Protein AF-A0A250JEC9-F1 (afdb_monomer_lite)

Secondary structure (DSSP, 8-state):
---HHHHHHHHHHHHHHHHHHTTTT---S-PPSSPPSS----HHHHTTHHHHHHHHHHHHHHHTT--TTHHHHHHHHHHSPPPHHHHHHHHHTTGGGGS-HHHHHHTTTTS--HHHHHHHHHTT-S-HHHHHHHHHHHHHHPPP-HHHHHHHHHHHHHHTT-SSHHHHHHHHHHHHHHHTSTTGGGSPPHHHHHHHHHHTT---HHHHHHHHT-

pLDDT: mean 82.6, std 13.83, range [40.31, 95.94]

Radius of gyration: 19.37 Å; chains: 1; bounding box: 46×49×53 Å

Foldseek 3Di:
DDDQLVVLLVVVVVVLVVCVVVCVLPDDPDADPPHDPDRPSDPVVVVCVQQCVLVVVCVVCVVVVHPPSVVVNVVVSLPRAGHPVLVVCCLVVVVLVVDDLVCQCNVVPPSHHLQSLLVCVLVVNDDPVSNCSSCQVSLLPDDQDLSCCVRCLSVLLVQLPPPPPSSVVSSVVNNVVCCVDPSVVVDDDLVVSQVVCVVSVHHRPVSVVVVVVD

Organism: NCBI:txid43

Structure (mmCIF, N/CA/C/O backbone):
data_AF-A0A250JEC9-F1
#
_entry.id   AF-A0A250JEC9-F1
#
loop_
_atom_site.group_PDB
_atom_site.id
_atom_site.type_symbol
_atom_site.label_atom_id
_atom_site.label_alt_id
_atom_site.label_comp_id
_atom_site.label_asym_id
_atom_site.label_entity_id
_atom_site.label_seq_id
_atom_site.pdbx_PDB_ins_code
_atom_site.Cartn_x
_atom_site.Cartn_y
_atom_site.Cartn_z
_atom_site.occupancy
_atom_site.B_iso_or_equiv
_atom_site.auth_seq_id
_atom_site.auth_comp_id
_atom_site.auth_asym_id
_atom_site.auth_atom_id
_atom_site.pdbx_PDB_model_num
ATOM 1 N N . MET A 1 1 ? -22.036 10.473 15.918 1.00 41.16 1 MET A N 1
ATOM 2 C CA . MET A 1 1 ? -21.699 9.827 14.632 1.00 41.16 1 MET A CA 1
ATOM 3 C C . MET A 1 1 ? -20.445 8.991 14.841 1.00 41.16 1 MET A C 1
ATOM 5 O O . MET A 1 1 ? -19.465 9.537 15.336 1.00 41.16 1 MET A O 1
ATOM 9 N N . LEU A 1 2 ? -20.495 7.685 14.565 1.00 60.22 2 LEU A N 1
ATOM 10 C CA . LEU A 1 2 ? -19.308 6.822 14.595 1.00 60.22 2 LEU A CA 1
ATOM 11 C C . LEU A 1 2 ? -18.319 7.290 13.517 1.00 60.22 2 LEU A C 1
ATOM 13 O O . LEU A 1 2 ? -18.722 7.722 12.441 1.00 60.22 2 LEU A O 1
ATOM 17 N N . ASN A 1 3 ? -17.026 7.271 13.829 1.00 81.50 3 ASN A N 1
ATOM 18 C CA . ASN A 1 3 ? -15.980 7.628 12.875 1.00 81.50 3 ASN A CA 1
ATOM 19 C C . ASN A 1 3 ? -15.948 6.589 11.737 1.00 81.50 3 ASN A C 1
ATOM 21 O O . ASN A 1 3 ? -15.953 5.391 12.012 1.00 81.50 3 ASN A O 1
ATOM 25 N N . ILE A 1 4 ? -15.877 7.034 10.477 1.00 83.56 4 ILE A N 1
ATOM 26 C CA . ILE A 1 4 ? -15.948 6.157 9.293 1.00 83.56 4 ILE A CA 1
ATOM 27 C C . ILE A 1 4 ? -14.855 5.074 9.267 1.00 83.56 4 ILE A C 1
ATOM 29 O O . ILE A 1 4 ? -15.104 3.943 8.867 1.00 83.56 4 ILE A O 1
ATOM 33 N N . LYS A 1 5 ? -13.656 5.375 9.784 1.00 84.88 5 LYS A N 1
ATOM 34 C CA . LYS A 1 5 ? -12.569 4.392 9.914 1.00 84.88 5 LYS A CA 1
ATOM 35 C C . LYS A 1 5 ? -12.851 3.363 11.005 1.00 84.88 5 LYS A C 1
ATOM 37 O O . LYS A 1 5 ? -12.428 2.220 10.896 1.00 84.88 5 LYS A O 1
ATOM 42 N N . SER A 1 6 ? -13.557 3.759 12.065 1.00 84.19 6 SER A N 1
ATOM 43 C CA . SER A 1 6 ? -13.993 2.826 13.108 1.00 84.19 6 SER A CA 1
ATOM 44 C C . SER A 1 6 ? -15.053 1.866 12.582 1.00 84.19 6 SER A C 1
ATOM 46 O O . SER A 1 6 ? -15.021 0.696 12.939 1.00 84.19 6 SER A O 1
ATOM 48 N N . GLN A 1 7 ? -15.952 2.341 11.717 1.00 84.88 7 GLN A N 1
ATOM 49 C CA . GLN A 1 7 ? -16.910 1.476 11.036 1.00 84.88 7 GLN A CA 1
ATOM 50 C C . GLN A 1 7 ? -16.194 0.481 10.111 1.00 84.88 7 GLN A C 1
ATOM 52 O O . GLN A 1 7 ? -16.387 -0.719 10.275 1.00 84.88 7 GLN A O 1
ATOM 57 N N . GLY A 1 8 ? -15.290 0.957 9.246 1.00 84.00 8 GLY A N 1
ATOM 58 C CA . GLY A 1 8 ? -14.509 0.075 8.370 1.00 84.00 8 GLY A CA 1
ATOM 59 C C . GLY A 1 8 ? -13.648 -0.939 9.130 1.00 84.00 8 GLY A C 1
ATOM 60 O O . GLY A 1 8 ? -13.514 -2.079 8.702 1.00 84.00 8 GLY A O 1
ATOM 61 N N . LEU A 1 9 ? -13.112 -0.574 10.303 1.00 85.88 9 LEU A N 1
ATOM 62 C CA . LEU A 1 9 ? -12.436 -1.536 11.177 1.00 85.88 9 LEU A CA 1
ATOM 63 C C . LEU A 1 9 ? -13.383 -2.660 11.613 1.00 85.88 9 LEU A C 1
ATOM 65 O O . LEU A 1 9 ? -13.005 -3.822 11.546 1.00 85.88 9 LEU A O 1
ATOM 69 N N . VAL A 1 10 ? -14.591 -2.329 12.075 1.00 86.19 10 VAL A N 1
ATOM 70 C CA . VAL A 1 10 ? -15.563 -3.334 12.531 1.00 86.19 10 VAL A CA 1
ATOM 71 C C . VAL A 1 10 ? -15.987 -4.245 11.380 1.00 86.19 10 VAL A C 1
ATOM 73 O O . VAL A 1 10 ? -16.028 -5.457 11.566 1.00 86.19 10 VAL A O 1
ATOM 76 N N . GLU A 1 11 ? -16.237 -3.687 10.197 1.00 85.56 11 GLU A N 1
ATOM 77 C CA . GLU A 1 11 ? -16.557 -4.453 8.986 1.00 85.56 11 GLU A CA 1
ATOM 78 C C . GLU A 1 11 ? -15.417 -5.420 8.626 1.00 85.56 11 GLU A C 1
ATOM 80 O O . GLU A 1 11 ? -15.653 -6.621 8.501 1.00 85.56 11 GLU A O 1
ATOM 85 N N . ASN A 1 12 ? -14.166 -4.948 8.615 1.00 82.75 12 ASN A N 1
ATOM 86 C CA . ASN A 1 12 ? -13.001 -5.805 8.372 1.00 82.75 12 ASN A CA 1
ATOM 87 C C . ASN A 1 12 ? -12.854 -6.911 9.430 1.00 82.75 12 ASN A C 1
ATOM 89 O O . ASN A 1 12 ? -12.512 -8.044 9.098 1.00 82.75 12 ASN A O 1
ATOM 93 N N . LEU A 1 13 ? -13.119 -6.618 10.710 1.00 84.62 13 LEU A N 1
ATOM 94 C CA . LEU A 1 13 ? -13.079 -7.627 11.776 1.00 84.62 13 LEU A CA 1
ATOM 95 C C . LEU A 1 13 ? -14.178 -8.685 11.607 1.00 84.62 13 LEU A C 1
ATOM 97 O O . LEU A 1 13 ? -13.931 -9.865 11.868 1.00 84.62 13 LEU A O 1
ATOM 101 N N . ILE A 1 14 ? -15.369 -8.287 11.152 1.00 84.88 14 ILE A N 1
ATOM 102 C CA . ILE A 1 14 ? -16.457 -9.211 10.814 1.00 84.88 14 ILE A CA 1
ATOM 103 C C . ILE A 1 14 ? -16.041 -10.101 9.639 1.00 84.88 14 ILE A C 1
ATOM 105 O O . ILE A 1 14 ? -16.224 -11.317 9.711 1.00 84.88 14 ILE A O 1
ATOM 109 N N . ASP A 1 15 ? -15.430 -9.533 8.600 1.00 82.31 15 ASP A N 1
ATOM 110 C CA . ASP A 1 15 ? -14.952 -10.281 7.436 1.00 82.31 15 ASP A CA 1
ATOM 111 C C . ASP A 1 15 ? -13.850 -11.278 7.795 1.00 82.31 15 ASP A C 1
ATOM 113 O O . ASP A 1 15 ? -13.924 -12.442 7.391 1.00 82.31 15 ASP A O 1
ATOM 117 N N . ILE A 1 16 ? -12.876 -10.870 8.617 1.00 78.25 16 ILE A N 1
ATOM 118 C CA . ILE A 1 16 ? -11.840 -11.762 9.159 1.00 78.25 16 ILE A CA 1
ATOM 119 C C . ILE A 1 16 ? -12.500 -12.901 9.938 1.00 78.25 16 ILE A C 1
ATOM 121 O O . ILE A 1 16 ? -12.262 -14.073 9.645 1.00 78.25 16 ILE A O 1
ATOM 125 N N . ARG A 1 17 ? -13.399 -12.584 10.880 1.00 79.06 17 ARG A N 1
ATOM 126 C CA . ARG A 1 17 ? -14.124 -13.595 11.661 1.00 79.06 17 ARG A CA 1
ATOM 127 C C . ARG A 1 17 ? -14.891 -14.556 10.759 1.00 79.06 17 ARG A C 1
ATOM 129 O O . ARG A 1 17 ? -14.882 -15.758 11.011 1.00 79.06 17 ARG A O 1
ATOM 136 N N . ASN A 1 18 ? -15.565 -14.052 9.729 1.00 80.25 18 ASN A N 1
ATOM 137 C CA . ASN A 1 18 ? -16.325 -14.872 8.791 1.00 80.25 18 ASN A CA 1
ATOM 138 C C . ASN A 1 18 ? -15.401 -15.747 7.942 1.00 80.25 18 ASN A C 1
ATOM 140 O O . ASN A 1 18 ? -15.720 -16.903 7.684 1.00 80.25 18 ASN A O 1
ATOM 144 N N . SER A 1 19 ? -14.244 -15.238 7.527 1.00 73.31 19 SER A N 1
ATOM 145 C CA . SER A 1 19 ? -13.235 -16.021 6.813 1.00 73.31 19 SER A CA 1
ATOM 146 C C . SER A 1 19 ? -12.725 -17.198 7.654 1.00 73.31 19 SER A C 1
ATOM 148 O O . SER A 1 19 ? -12.699 -18.330 7.165 1.00 73.31 19 SER A O 1
ATOM 150 N N . ILE A 1 20 ? -12.430 -16.951 8.937 1.00 73.25 20 ILE A N 1
ATOM 151 C CA . ILE A 1 20 ? -12.032 -17.978 9.914 1.00 73.25 20 ILE A CA 1
ATOM 152 C C . ILE A 1 20 ? -13.166 -18.989 10.125 1.00 73.25 20 ILE A C 1
ATOM 154 O O . ILE A 1 20 ? -12.960 -20.190 9.972 1.00 73.25 20 ILE A O 1
ATOM 158 N N . ALA A 1 21 ? -14.377 -18.513 10.433 1.00 72.69 21 ALA A N 1
ATOM 159 C CA . ALA A 1 21 ? -15.528 -19.366 10.730 1.00 72.69 21 ALA A CA 1
ATOM 160 C C . ALA A 1 21 ? -15.940 -20.256 9.545 1.00 72.69 21 ALA A C 1
ATOM 162 O O . ALA A 1 21 ? -16.409 -21.370 9.751 1.00 72.69 21 ALA A O 1
ATOM 163 N N . HIS A 1 22 ? -15.752 -19.782 8.310 1.00 71.62 22 HIS A N 1
ATOM 164 C CA . HIS A 1 22 ? -16.048 -20.536 7.090 1.00 71.62 22 HIS A CA 1
ATOM 165 C C . HIS A 1 22 ? -14.867 -21.372 6.572 1.00 71.62 22 HIS A C 1
ATOM 167 O O . HIS A 1 22 ? -14.932 -21.866 5.450 1.00 71.62 22 HIS A O 1
ATOM 173 N N . GLY A 1 23 ? -13.774 -21.517 7.330 1.00 59.38 23 GLY A N 1
ATOM 174 C CA . GLY A 1 23 ? -12.638 -22.354 6.927 1.00 59.38 23 GLY A CA 1
ATOM 175 C C . GLY A 1 23 ? -11.792 -21.794 5.774 1.00 59.38 23 GLY A C 1
ATOM 176 O O . GLY A 1 23 ? -10.817 -22.422 5.375 1.00 59.38 23 GLY A O 1
ATOM 177 N N . ARG A 1 24 ? -12.105 -20.597 5.252 1.00 56.09 24 ARG A N 1
ATOM 178 C CA . ARG A 1 24 ? -11.364 -19.945 4.149 1.00 56.09 24 ARG A CA 1
ATOM 179 C C . ARG A 1 24 ? -9.960 -19.485 4.560 1.00 56.09 24 ARG A C 1
ATOM 181 O O . ARG A 1 24 ? -9.121 -19.249 3.700 1.00 56.09 24 ARG A O 1
ATOM 188 N N . GLN A 1 25 ? -9.707 -19.390 5.865 1.00 54.88 25 GLN A N 1
ATOM 189 C CA . GLN A 1 25 ? -8.394 -19.152 6.478 1.00 54.88 25 GLN A CA 1
ATOM 190 C C . GLN A 1 25 ? -7.857 -20.386 7.223 1.00 54.88 25 GLN A C 1
ATOM 192 O O . GLN A 1 25 ? -7.101 -20.258 8.183 1.00 54.88 25 GLN A O 1
ATOM 197 N N . VAL A 1 26 ? -8.258 -21.592 6.810 1.00 51.50 26 VAL A N 1
ATOM 198 C CA . VAL A 1 26 ? -7.873 -22.840 7.481 1.00 51.50 26 VAL A CA 1
ATOM 199 C C . VAL A 1 26 ? -7.403 -23.873 6.459 1.00 51.50 26 VAL A C 1
ATOM 201 O O . VAL A 1 26 ? -8.022 -24.919 6.323 1.00 51.50 26 VAL A O 1
ATOM 204 N N . TYR A 1 27 ? -6.315 -23.606 5.730 1.00 48.44 27 TYR A N 1
ATOM 205 C CA . TYR A 1 27 ? -5.534 -24.692 5.123 1.00 48.44 27 TYR A CA 1
ATOM 206 C C . TYR A 1 27 ? -4.157 -24.230 4.628 1.00 48.44 27 TYR A C 1
ATOM 208 O O . TYR A 1 27 ? -4.053 -23.267 3.873 1.00 48.44 27 TYR A O 1
ATOM 216 N N . GLN A 1 28 ? -3.101 -24.941 5.027 1.00 50.47 28 GLN A N 1
ATOM 217 C CA . GLN A 1 28 ? -1.827 -24.974 4.307 1.00 50.47 28 GLN A CA 1
ATOM 218 C C . GLN A 1 28 ? -1.726 -26.350 3.635 1.00 50.47 28 GLN A C 1
ATOM 220 O O . GLN A 1 28 ? -1.706 -27.356 4.338 1.00 50.47 28 GLN A O 1
ATOM 225 N N . ASP A 1 29 ? -1.607 -26.396 2.302 1.00 43.66 29 ASP A N 1
ATOM 226 C CA . ASP A 1 29 ? -1.391 -27.643 1.532 1.00 43.66 29 ASP A CA 1
ATOM 227 C C . ASP A 1 29 ? -0.055 -28.333 1.869 1.00 43.66 29 ASP A C 1
ATOM 229 O O . ASP A 1 29 ? 0.139 -29.517 1.595 1.00 43.66 29 ASP A O 1
ATOM 233 N N . LYS A 1 30 ? 0.902 -27.594 2.443 1.00 46.34 30 LYS A N 1
ATOM 234 C CA . LYS A 1 30 ? 2.225 -28.103 2.816 1.00 46.34 30 LYS A CA 1
ATOM 235 C C . LYS A 1 30 ? 2.571 -27.692 4.235 1.00 46.34 30 LYS A C 1
ATOM 237 O O . LYS A 1 30 ? 2.862 -26.532 4.512 1.00 46.34 30 LYS A O 1
ATOM 242 N N . LEU A 1 31 ? 2.575 -28.686 5.109 1.00 54.34 31 LEU A N 1
ATOM 243 C CA . LEU A 1 31 ? 3.059 -28.596 6.477 1.00 54.34 31 LEU A CA 1
ATOM 244 C C . LEU A 1 31 ? 4.573 -28.840 6.465 1.00 54.34 31 LEU A C 1
ATOM 246 O O . LEU A 1 31 ? 5.026 -29.892 6.018 1.00 54.34 31 LEU A O 1
ATOM 250 N N . ILE A 1 32 ? 5.359 -27.861 6.918 1.00 49.28 32 ILE A N 1
ATOM 251 C CA . ILE A 1 32 ? 6.816 -27.995 7.049 1.00 49.28 32 ILE A CA 1
ATOM 252 C C . ILE A 1 32 ? 7.118 -28.376 8.497 1.00 49.28 32 ILE A C 1
ATOM 254 O O . ILE A 1 32 ? 6.704 -27.685 9.424 1.00 49.28 32 ILE A O 1
ATOM 258 N N . TRP A 1 33 ? 7.812 -29.497 8.688 1.00 40.31 33 TRP A N 1
ATOM 259 C CA . TRP A 1 33 ? 8.230 -29.973 10.004 1.00 40.31 33 TRP A CA 1
ATOM 260 C C . TRP A 1 33 ? 9.453 -29.190 10.524 1.00 40.31 33 TRP A C 1
ATOM 262 O O . TRP A 1 33 ? 10.372 -28.945 9.738 1.00 40.31 33 TRP A O 1
ATOM 272 N N . PRO A 1 34 ? 9.532 -28.871 11.834 1.00 50.53 34 PRO A N 1
ATOM 273 C CA . PRO A 1 34 ? 8.516 -29.096 12.864 1.00 50.53 34 PRO A CA 1
ATOM 274 C C . PRO A 1 34 ? 7.345 -28.115 12.756 1.00 50.53 34 PRO A C 1
ATOM 276 O O . PRO A 1 34 ? 7.516 -26.953 12.395 1.00 50.53 34 PRO A O 1
ATOM 279 N N . PHE A 1 35 ? 6.149 -28.602 13.094 1.00 46.53 35 PHE A N 1
ATOM 280 C CA . PHE A 1 35 ? 4.931 -27.796 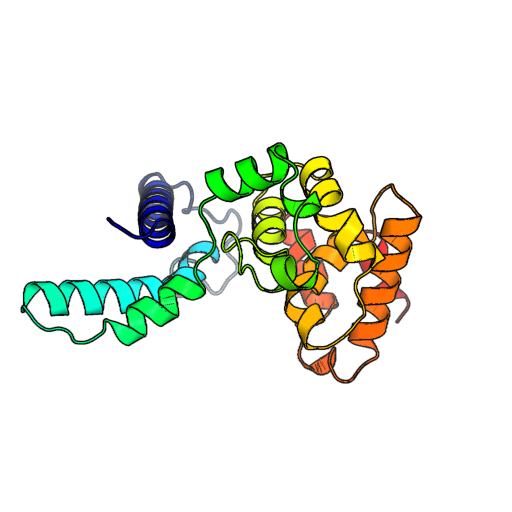13.070 1.00 46.53 35 PHE A CA 1
ATOM 281 C C . PHE A 1 35 ? 5.047 -26.583 14.004 1.00 46.53 35 PHE A C 1
ATOM 283 O O . PHE A 1 35 ? 5.495 -26.737 15.144 1.00 46.53 35 PHE A O 1
ATOM 290 N N . PRO A 1 36 ? 4.593 -25.391 13.581 1.00 48.28 36 PRO A N 1
ATOM 291 C CA . PRO A 1 36 ? 4.464 -24.264 14.489 1.00 48.28 36 PRO A CA 1
ATOM 292 C C . PRO A 1 36 ? 3.378 -24.550 15.538 1.00 48.28 36 PRO A C 1
ATOM 294 O O . PRO A 1 36 ? 2.296 -25.038 15.218 1.00 48.28 36 PRO A O 1
ATOM 297 N N . SER A 1 37 ? 3.655 -24.209 16.798 1.00 45.84 37 SER A N 1
ATOM 298 C CA . SER A 1 37 ? 2.784 -24.474 17.958 1.00 45.84 37 SER A CA 1
ATOM 299 C C . SER A 1 37 ? 1.446 -23.719 17.947 1.00 45.84 37 SER A C 1
ATOM 301 O O . SER A 1 37 ? 0.612 -23.935 18.824 1.00 45.84 37 SER A O 1
ATOM 303 N N . PHE A 1 38 ? 1.232 -22.826 16.979 1.00 53.44 38 PHE A N 1
ATOM 304 C CA . PHE A 1 38 ? 0.024 -22.023 16.837 1.00 53.44 38 PHE A CA 1
ATOM 305 C C . PHE A 1 38 ? -0.446 -22.053 15.384 1.00 53.44 38 PHE A C 1
ATOM 307 O O . PHE A 1 38 ? 0.368 -21.968 14.462 1.00 53.44 38 PHE A O 1
ATOM 314 N N . PHE A 1 39 ? -1.768 -22.145 15.192 1.00 52.91 39 PHE A N 1
ATOM 315 C CA . PHE A 1 39 ? -2.417 -21.894 13.905 1.00 52.91 39 PHE A CA 1
ATOM 316 C C . PHE A 1 39 ? -1.849 -20.598 13.316 1.00 52.91 39 PHE A C 1
ATOM 318 O O . PHE A 1 39 ? -1.813 -19.598 14.042 1.00 52.91 39 PHE A O 1
ATOM 325 N N . PRO A 1 40 ? -1.422 -20.562 12.043 1.00 46.06 40 PRO A N 1
ATOM 326 C CA . PRO A 1 40 ? -1.041 -19.306 11.431 1.00 46.06 40 PRO A CA 1
ATOM 327 C C . PRO A 1 40 ? -2.319 -18.478 11.273 1.00 46.06 40 PRO A C 1
ATOM 329 O O . PRO A 1 40 ? -3.029 -18.586 10.276 1.00 46.06 40 PRO A O 1
ATOM 332 N N . LEU A 1 41 ? -2.645 -17.669 12.286 1.00 46.25 41 LEU A N 1
ATOM 333 C CA . LEU A 1 41 ? -3.539 -16.535 12.115 1.00 46.25 41 LEU A CA 1
ATOM 334 C C . LEU A 1 41 ? -2.951 -15.740 10.953 1.00 46.25 41 LEU A C 1
ATOM 336 O O . LEU A 1 41 ? -1.806 -15.296 11.016 1.00 46.25 41 LEU A O 1
ATOM 340 N N . SER A 1 42 ? -3.707 -15.652 9.864 1.00 47.75 42 SER A N 1
ATOM 341 C CA . SER A 1 42 ? -3.327 -14.938 8.648 1.00 47.75 42 SER A CA 1
ATOM 342 C C . SER A 1 42 ? -2.652 -13.602 8.981 1.00 47.75 42 SER A C 1
ATOM 344 O O . SER A 1 42 ? -3.175 -12.863 9.829 1.00 47.75 42 SER A O 1
ATOM 346 N N . ASN A 1 43 ? -1.554 -13.285 8.284 1.00 52.16 43 ASN A N 1
ATOM 347 C CA . ASN A 1 43 ? -0.800 -12.026 8.407 1.00 52.16 43 ASN A CA 1
ATOM 348 C C . ASN A 1 43 ? -1.707 -10.778 8.468 1.00 52.16 43 ASN A C 1
ATOM 350 O O . ASN A 1 43 ? -1.405 -9.838 9.201 1.00 52.16 43 ASN A O 1
ATOM 354 N N . ASP A 1 44 ? -2.849 -10.800 7.777 1.00 52.44 44 ASP A N 1
ATOM 355 C CA . ASP A 1 44 ? -3.800 -9.683 7.678 1.00 52.44 44 ASP A CA 1
ATOM 356 C C . ASP A 1 44 ? -4.434 -9.269 9.021 1.00 52.44 44 ASP A C 1
ATOM 358 O O . ASP A 1 44 ? -4.802 -8.111 9.212 1.00 52.44 44 ASP A O 1
ATOM 362 N N . SER A 1 45 ? -4.553 -10.191 9.983 1.00 52.94 45 SER A N 1
ATOM 363 C CA . SER A 1 45 ? -5.214 -9.931 11.273 1.00 52.94 45 SER A CA 1
ATOM 364 C C . SER A 1 45 ? -4.298 -9.286 12.321 1.00 52.94 45 SER A C 1
ATOM 366 O O . SER A 1 45 ? -4.767 -8.524 13.172 1.00 52.94 45 SER A O 1
ATOM 368 N N . LEU A 1 46 ? -2.985 -9.534 12.244 1.00 55.16 46 LEU A N 1
ATOM 369 C CA . LEU A 1 46 ? -2.012 -9.034 13.223 1.00 55.16 46 LEU A CA 1
ATOM 370 C C . LEU A 1 46 ? -1.845 -7.512 13.137 1.00 55.16 46 LEU A C 1
ATOM 372 O O . LEU A 1 46 ? -1.656 -6.857 14.162 1.00 55.16 46 LEU A O 1
ATOM 376 N N . GLY A 1 47 ? -2.008 -6.936 11.940 1.00 66.25 47 GLY A N 1
ATOM 377 C CA . GLY A 1 47 ? -1.977 -5.486 11.730 1.00 66.25 47 GLY A CA 1
ATOM 378 C C . GLY A 1 47 ? -3.078 -4.731 12.485 1.00 66.25 47 GLY A C 1
ATOM 379 O O . GLY A 1 47 ? -2.894 -3.571 12.853 1.00 66.25 47 GLY A O 1
ATOM 380 N N . TYR A 1 48 ? -4.200 -5.394 12.787 1.00 77.75 48 TYR A N 1
ATOM 381 C CA . TYR A 1 48 ? -5.305 -4.799 13.540 1.00 77.75 48 TYR A CA 1
ATOM 382 C C . TYR A 1 48 ? -5.196 -4.989 15.052 1.00 77.75 48 TYR A C 1
ATOM 384 O O . TYR A 1 48 ? -5.952 -4.349 15.783 1.00 77.75 48 TYR A O 1
ATOM 392 N N . LEU A 1 49 ? -4.258 -5.800 15.553 1.00 80.94 49 LEU A N 1
ATOM 393 C CA . LEU A 1 49 ? -4.158 -6.111 16.982 1.00 80.94 49 LEU A CA 1
ATOM 394 C C . LEU A 1 49 ? -4.065 -4.856 17.876 1.00 80.94 49 LEU A C 1
ATOM 396 O O . LEU A 1 49 ? -4.842 -4.772 18.832 1.00 80.94 49 LEU A O 1
ATOM 400 N N . PRO A 1 50 ? -3.242 -3.830 17.560 1.00 84.06 50 PRO A N 1
ATOM 401 C CA . PRO A 1 50 ? -3.210 -2.600 18.356 1.00 84.06 50 PRO A CA 1
ATOM 402 C C . PRO A 1 50 ? -4.547 -1.843 18.342 1.00 84.06 50 PRO A C 1
ATOM 404 O O . PRO A 1 50 ? -4.952 -1.251 19.345 1.00 84.06 50 PRO A O 1
ATOM 407 N N . ALA A 1 51 ? -5.263 -1.876 17.214 1.00 87.38 51 ALA A N 1
ATOM 408 C CA . ALA A 1 51 ? -6.578 -1.257 17.083 1.00 87.38 51 ALA A CA 1
ATOM 409 C C . ALA A 1 51 ? -7.651 -2.004 17.875 1.00 87.38 51 ALA A C 1
ATOM 411 O O . ALA A 1 51 ? -8.449 -1.359 18.553 1.00 87.38 51 ALA A O 1
ATOM 412 N N . ILE A 1 52 ? -7.625 -3.337 17.857 1.00 88.12 52 ILE A N 1
ATOM 413 C CA . ILE A 1 52 ? -8.513 -4.187 18.656 1.00 88.12 52 ILE A CA 1
ATOM 414 C C . ILE A 1 52 ? -8.277 -3.936 20.149 1.00 88.12 52 ILE A C 1
ATOM 416 O O . ILE A 1 52 ? -9.237 -3.732 20.891 1.00 88.12 52 ILE A O 1
ATOM 420 N N . GLN A 1 53 ? -7.016 -3.894 20.591 1.00 88.88 53 GLN A N 1
ATOM 421 C CA . GLN A 1 53 ? -6.656 -3.620 21.986 1.00 88.88 53 GLN A CA 1
ATOM 422 C C . GLN A 1 53 ? -7.172 -2.250 22.444 1.00 88.88 53 GLN A C 1
ATOM 424 O O . GLN A 1 53 ? -7.887 -2.165 23.444 1.00 88.88 53 GLN A O 1
ATOM 429 N N . ALA A 1 54 ? -6.875 -1.188 21.687 1.00 90.38 54 ALA A N 1
ATOM 430 C CA . ALA A 1 54 ? -7.315 0.167 22.016 1.00 90.38 54 ALA A CA 1
ATOM 431 C C . ALA A 1 54 ? -8.849 0.300 22.011 1.00 90.38 54 ALA A C 1
ATOM 433 O O . ALA A 1 54 ? -9.418 0.911 22.918 1.00 90.38 54 ALA A O 1
ATOM 434 N N . LEU A 1 55 ? -9.527 -0.300 21.025 1.00 90.38 55 LEU A N 1
ATOM 435 C CA . LEU A 1 55 ? -10.988 -0.303 20.939 1.00 90.38 55 LEU A CA 1
ATOM 436 C C . LEU A 1 55 ? -11.618 -1.038 22.128 1.00 90.38 55 LEU A C 1
ATOM 438 O O . LEU A 1 55 ? -12.561 -0.529 22.731 1.00 90.38 55 LEU A O 1
ATOM 442 N N . THR A 1 56 ? -11.076 -2.200 22.495 1.00 91.12 56 THR A N 1
ATOM 443 C CA . THR A 1 56 ? -11.567 -3.016 23.616 1.00 91.12 56 THR A CA 1
ATOM 444 C C . THR A 1 56 ? -11.404 -2.277 24.940 1.00 91.12 56 THR A C 1
ATOM 446 O O . THR A 1 56 ? -12.367 -2.142 25.695 1.00 91.12 56 THR A O 1
ATOM 449 N N . ALA A 1 57 ? -10.219 -1.717 25.202 1.00 92.44 57 ALA A N 1
ATOM 450 C CA . ALA A 1 57 ? -9.968 -0.927 26.404 1.00 92.44 57 ALA A CA 1
ATOM 451 C C . ALA A 1 57 ? -10.891 0.302 26.483 1.00 92.44 57 ALA A C 1
ATOM 453 O O . ALA A 1 57 ? -11.426 0.621 27.552 1.00 92.44 57 ALA A O 1
ATOM 454 N N . ARG A 1 58 ? -11.154 0.957 25.340 1.00 92.31 58 ARG A N 1
ATOM 455 C CA . ARG A 1 58 ? -12.098 2.076 25.263 1.00 92.31 58 ARG A CA 1
ATOM 456 C C . ARG A 1 58 ? -13.536 1.646 25.539 1.00 92.31 58 ARG A C 1
ATOM 458 O O . ARG A 1 58 ? -14.235 2.353 26.266 1.00 92.31 58 ARG A O 1
ATOM 465 N N . ALA A 1 59 ? -13.967 0.513 24.988 1.00 90.81 59 ALA A N 1
ATOM 466 C CA . ALA A 1 59 ? -15.303 -0.039 25.187 1.00 90.81 59 ALA A CA 1
ATOM 467 C C . ALA A 1 59 ? -15.552 -0.399 26.661 1.00 90.81 59 ALA A C 1
ATOM 469 O O . ALA A 1 59 ? -16.558 0.030 27.224 1.00 90.81 59 ALA A O 1
ATOM 470 N N . ILE A 1 60 ? -14.601 -1.084 27.310 1.00 93.81 60 ILE A N 1
ATOM 471 C CA . ILE A 1 60 ? -14.652 -1.389 28.751 1.00 93.81 60 ILE A CA 1
ATOM 472 C C . ILE A 1 60 ? -14.701 -0.093 29.570 1.00 93.81 60 ILE A C 1
ATOM 474 O O . ILE A 1 60 ? -15.564 0.060 30.432 1.00 93.81 60 ILE A O 1
ATOM 478 N N . SER A 1 61 ? -13.832 0.877 29.264 1.00 93.00 61 SER A N 1
ATOM 479 C CA . SER A 1 61 ? -13.813 2.170 29.963 1.00 93.00 61 SER A CA 1
ATOM 480 C C . SER A 1 61 ? -15.160 2.885 29.852 1.00 93.00 61 SER A C 1
ATOM 482 O O . SER A 1 61 ? -15.701 3.327 30.861 1.00 93.00 61 SER A O 1
ATOM 484 N N . LYS A 1 62 ? -15.757 2.941 28.652 1.00 92.50 62 LYS A N 1
ATOM 485 C CA . LYS A 1 62 ? -17.089 3.532 28.459 1.00 92.50 62 LYS A CA 1
ATOM 486 C C . LYS A 1 62 ? -18.190 2.773 29.190 1.00 92.50 62 LYS A C 1
ATOM 488 O O . LYS A 1 62 ? -19.071 3.423 29.748 1.00 92.50 62 LYS A O 1
ATOM 493 N N . HIS A 1 63 ? -18.139 1.441 29.213 1.00 94.50 63 HIS A N 1
ATOM 494 C CA . HIS A 1 63 ? -19.088 0.624 29.969 1.00 94.50 63 HIS A CA 1
ATOM 495 C C . HIS A 1 63 ? -19.045 0.957 31.470 1.00 94.50 63 HIS A C 1
ATOM 497 O O . HIS A 1 63 ? -20.088 1.117 32.100 1.00 94.50 63 HIS A O 1
ATOM 503 N N . LEU A 1 64 ? -17.845 1.185 32.010 1.00 95.25 64 LEU A N 1
ATOM 504 C CA . LEU A 1 64 ? -17.617 1.640 33.386 1.00 95.25 64 LEU A CA 1
ATOM 505 C C . LEU A 1 64 ? -17.832 3.153 33.591 1.00 95.25 64 LEU A C 1
ATOM 507 O O . LEU A 1 64 ? -17.561 3.666 34.672 1.00 95.25 64 LEU A O 1
ATOM 511 N N . LYS A 1 65 ? -18.318 3.880 32.573 1.00 94.19 65 LYS A N 1
ATOM 512 C CA . LYS A 1 65 ? -18.513 5.344 32.572 1.00 94.19 65 LYS A CA 1
ATOM 513 C C . LYS A 1 65 ? -17.227 6.153 32.822 1.00 94.19 65 LYS A C 1
ATOM 515 O O . LYS A 1 65 ? -17.282 7.270 33.325 1.00 94.19 65 LYS A O 1
ATOM 520 N N . LEU A 1 66 ? -16.080 5.608 32.425 1.00 92.56 66 LEU A N 1
ATOM 521 C CA . LEU A 1 66 ? -14.771 6.257 32.454 1.00 92.56 66 LEU A CA 1
ATOM 522 C C . LEU A 1 66 ? -14.404 6.840 31.078 1.00 92.56 66 LEU A C 1
ATOM 524 O O . LEU A 1 66 ? -14.744 6.302 30.016 1.00 92.56 66 LEU A O 1
ATOM 528 N N . ASP A 1 67 ? -13.632 7.927 31.090 1.00 89.69 67 ASP A N 1
ATOM 529 C CA . ASP A 1 67 ? -13.098 8.564 29.876 1.00 89.69 67 ASP A CA 1
ATOM 530 C C . ASP A 1 67 ? -11.660 8.171 29.528 1.00 89.69 67 ASP A C 1
ATOM 532 O O . ASP A 1 67 ? -11.109 8.638 28.528 1.00 89.69 67 ASP A O 1
ATOM 536 N N . SER A 1 68 ? -11.085 7.241 30.289 1.00 91.50 68 SER A N 1
ATOM 537 C CA . SER A 1 68 ? -9.809 6.605 29.973 1.00 91.50 68 SER A CA 1
ATOM 538 C C . SER A 1 68 ? -9.804 6.020 28.552 1.00 91.50 68 SER A C 1
ATOM 540 O O . SER A 1 68 ? -10.846 5.628 28.013 1.00 91.50 68 SER A O 1
ATOM 542 N N . TRP A 1 69 ? -8.614 5.958 27.947 1.00 91.12 69 TRP A N 1
ATOM 543 C CA . TRP A 1 69 ? -8.355 5.393 26.613 1.00 91.12 69 TRP A CA 1
ATOM 544 C C . TRP A 1 69 ? -8.898 6.184 25.410 1.00 91.12 69 TRP A C 1
ATOM 546 O O . TRP A 1 69 ? -8.718 5.770 24.265 1.00 91.12 69 TRP A O 1
ATOM 556 N N . GLU A 1 70 ? -9.547 7.337 25.612 1.00 90.31 70 GLU A N 1
ATOM 557 C CA . GLU A 1 70 ? -10.032 8.182 24.506 1.00 90.31 70 GLU A CA 1
ATOM 558 C C . GLU A 1 70 ? -8.886 8.730 23.641 1.00 90.31 70 GLU A C 1
ATOM 560 O O . GLU A 1 70 ? -8.996 8.783 22.413 1.00 90.31 70 GLU A O 1
ATOM 565 N N . LYS A 1 71 ? -7.781 9.148 24.267 1.00 91.12 71 LYS A N 1
ATOM 566 C CA . LYS A 1 71 ? -6.632 9.734 23.566 1.00 91.12 71 LYS A CA 1
ATOM 567 C C . LYS A 1 71 ? -5.931 8.683 22.709 1.00 91.12 71 LYS A C 1
ATOM 569 O O . LYS A 1 71 ? -5.651 8.938 21.539 1.00 91.12 71 LYS A O 1
ATOM 574 N N . GLU A 1 72 ? -5.698 7.515 23.286 1.00 90.62 72 GLU A N 1
ATOM 575 C CA . GLU A 1 72 ? -5.101 6.340 22.665 1.00 90.62 72 GLU A CA 1
ATOM 576 C C . GLU A 1 72 ? -5.964 5.891 21.487 1.00 90.62 72 GLU A C 1
ATOM 578 O O . GLU A 1 72 ? -5.470 5.769 20.370 1.00 90.62 72 GLU A O 1
ATOM 583 N N . TRP A 1 73 ? -7.281 5.776 21.687 1.00 90.25 73 TRP A N 1
ATOM 584 C CA . TRP A 1 73 ? -8.208 5.425 20.614 1.00 90.25 73 TRP A CA 1
ATOM 585 C C . TRP A 1 73 ? -8.173 6.430 19.455 1.00 90.25 73 TRP A C 1
ATOM 587 O O . TRP A 1 73 ? -8.078 6.042 18.289 1.00 90.25 73 TRP A O 1
ATOM 597 N N . ARG A 1 74 ? -8.164 7.737 19.750 1.00 88.06 74 ARG A N 1
ATOM 598 C CA . ARG A 1 74 ? -8.034 8.782 18.719 1.00 88.06 74 ARG A CA 1
ATOM 599 C C . ARG A 1 74 ? -6.711 8.717 17.971 1.00 88.06 74 ARG A C 1
ATOM 601 O O . ARG A 1 74 ? -6.683 9.045 16.786 1.00 88.06 74 ARG A O 1
ATOM 608 N N . GLN A 1 75 ? -5.623 8.348 18.641 1.00 87.38 75 GLN A N 1
ATOM 609 C CA . GLN A 1 75 ? -4.333 8.146 17.989 1.00 87.38 75 GLN A CA 1
ATOM 610 C C . GLN A 1 75 ? -4.389 6.930 17.067 1.00 87.38 75 GLN A C 1
ATOM 612 O O . GLN A 1 75 ? -4.046 7.063 15.896 1.00 87.38 75 GLN A O 1
ATOM 617 N N . THR A 1 76 ? -4.912 5.800 17.538 1.00 87.19 76 THR A N 1
ATOM 618 C CA . THR A 1 76 ? -5.005 4.570 16.746 1.00 87.19 76 THR A CA 1
ATOM 619 C C . THR A 1 76 ? -5.886 4.739 15.508 1.00 87.19 76 THR A C 1
ATOM 621 O O . THR A 1 76 ? -5.464 4.386 14.409 1.00 87.19 76 THR A O 1
ATOM 624 N N . ILE A 1 77 ? -7.054 5.385 15.631 1.00 86.19 77 ILE A N 1
ATOM 625 C CA . ILE A 1 77 ? -7.944 5.645 14.484 1.00 86.19 77 ILE A CA 1
ATOM 626 C C . ILE A 1 77 ? -7.248 6.439 13.371 1.00 86.19 77 ILE A C 1
ATOM 628 O O . ILE A 1 77 ? -7.539 6.236 12.190 1.00 86.19 77 ILE A O 1
ATOM 632 N N . ARG A 1 78 ? -6.336 7.362 13.705 1.00 81.88 78 ARG A N 1
ATOM 633 C CA . ARG A 1 78 ? -5.646 8.170 12.683 1.00 81.88 78 ARG A CA 1
ATOM 634 C C . ARG A 1 78 ? -4.841 7.301 11.723 1.00 81.88 78 ARG A C 1
ATOM 636 O O . ARG A 1 78 ? -4.824 7.617 10.533 1.00 81.88 78 ARG A O 1
ATOM 643 N N . TYR A 1 79 ? -4.246 6.224 12.231 1.00 79.50 79 TYR A N 1
ATOM 644 C CA . TYR A 1 79 ? -3.400 5.304 11.472 1.00 79.50 79 TYR A CA 1
ATOM 645 C C . TYR A 1 79 ? -4.169 4.167 10.798 1.00 79.50 79 TYR A C 1
ATOM 647 O O . TYR A 1 79 ? -3.606 3.502 9.936 1.00 79.50 79 TYR A O 1
ATOM 655 N N . LEU A 1 80 ? -5.450 3.965 11.128 1.00 82.94 80 LEU A N 1
ATOM 656 C CA . LEU A 1 80 ? -6.281 3.001 10.410 1.00 82.94 80 LEU A CA 1
ATOM 657 C C . LEU A 1 80 ? -6.427 3.404 8.934 1.00 82.94 80 LEU A C 1
ATOM 659 O O . LEU A 1 80 ? -6.606 4.599 8.647 1.00 82.94 80 LEU A O 1
ATOM 663 N N . PRO A 1 81 ? -6.391 2.441 7.998 1.00 80.00 81 PRO A N 1
ATOM 664 C CA . PRO A 1 81 ? -6.678 2.727 6.603 1.00 80.00 81 PRO A CA 1
ATOM 665 C C . PRO A 1 81 ? -8.128 3.220 6.452 1.00 80.00 81 PRO A C 1
ATOM 667 O O . PRO A 1 81 ? -8.997 2.870 7.258 1.00 80.00 81 PRO A O 1
ATOM 670 N N . PRO A 1 82 ? -8.410 4.086 5.466 1.00 84.69 82 PRO A N 1
ATOM 671 C CA . PRO A 1 82 ? -9.786 4.403 5.115 1.00 84.69 82 PRO A CA 1
ATOM 672 C C . PRO A 1 82 ? -10.499 3.161 4.545 1.00 84.69 82 PRO A C 1
ATOM 674 O O . PRO A 1 82 ? -9.829 2.289 3.988 1.00 84.69 82 PRO A O 1
ATOM 677 N N . PRO A 1 83 ? -11.836 3.084 4.662 1.00 85.00 83 PRO A N 1
ATOM 678 C CA . PRO A 1 83 ? -12.618 2.002 4.069 1.00 85.00 83 PRO A CA 1
ATOM 679 C C . PRO A 1 83 ? -12.414 1.858 2.553 1.00 85.00 83 PRO A C 1
ATOM 681 O O . PRO A 1 83 ? -12.110 2.829 1.851 1.00 85.00 83 PRO A O 1
ATOM 684 N N . GLU A 1 84 ? -12.584 0.636 2.047 1.00 86.44 84 GLU A N 1
ATOM 685 C CA . GLU A 1 84 ? -12.318 0.292 0.646 1.00 86.44 84 GLU A CA 1
ATOM 686 C C . GLU A 1 84 ? -13.204 1.079 -0.333 1.00 86.44 84 GLU A C 1
ATOM 688 O O . GLU A 1 84 ? -12.717 1.584 -1.347 1.00 86.44 84 GLU A O 1
ATOM 693 N N . ASP A 1 85 ? -14.492 1.231 -0.028 1.00 87.19 85 ASP A N 1
ATOM 694 C CA . ASP A 1 85 ? -15.469 1.985 -0.820 1.00 87.19 85 ASP A CA 1
ATOM 695 C C . ASP A 1 85 ? -15.074 3.462 -0.977 1.00 87.19 85 ASP A C 1
ATOM 697 O O . ASP A 1 85 ? -15.203 4.039 -2.065 1.00 87.19 85 ASP A O 1
ATOM 701 N N . ILE A 1 86 ? -14.505 4.053 0.077 1.00 88.88 86 ILE A N 1
AT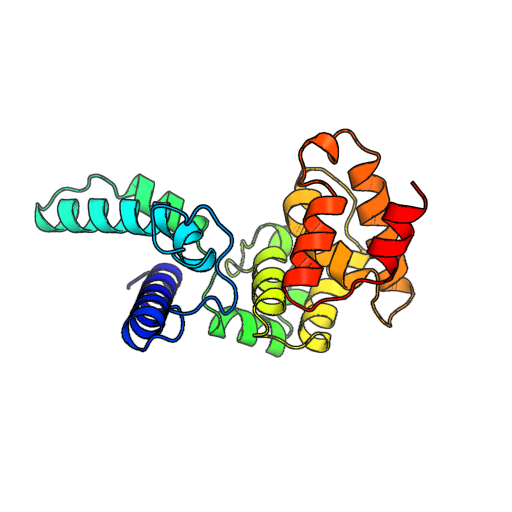OM 702 C CA . ILE A 1 86 ? -13.991 5.424 0.073 1.00 88.88 86 ILE A CA 1
ATOM 703 C C . ILE A 1 86 ? -12.763 5.537 -0.835 1.00 88.88 86 ILE A C 1
ATOM 705 O O . ILE A 1 86 ? -12.684 6.466 -1.645 1.00 88.88 86 ILE A O 1
ATOM 709 N N . ILE A 1 87 ? -11.830 4.580 -0.772 1.00 90.00 87 ILE A N 1
ATOM 710 C CA . ILE A 1 87 ? -10.650 4.575 -1.652 1.00 90.00 87 ILE A CA 1
ATOM 711 C C . ILE A 1 87 ? -11.065 4.373 -3.117 1.00 90.00 87 ILE A C 1
ATOM 713 O O . ILE A 1 87 ? -10.601 5.095 -4.001 1.00 90.00 87 ILE A O 1
ATOM 717 N N . ARG A 1 88 ? -11.982 3.440 -3.394 1.00 90.56 88 ARG A N 1
ATOM 718 C CA . ARG A 1 88 ? -12.500 3.201 -4.751 1.00 90.56 88 ARG A CA 1
ATOM 719 C C . ARG A 1 88 ? -13.190 4.434 -5.321 1.00 90.56 88 ARG A C 1
ATOM 721 O O . ARG A 1 88 ? -12.948 4.787 -6.474 1.00 90.56 88 ARG A O 1
ATOM 728 N N . SER A 1 89 ? -14.015 5.103 -4.519 1.00 91.06 89 SER A N 1
ATOM 729 C CA . SER A 1 89 ? -14.699 6.335 -4.924 1.00 91.06 89 SER A CA 1
ATOM 730 C C . SER A 1 89 ? -13.699 7.446 -5.238 1.00 91.06 89 SER A C 1
ATOM 732 O O . SER A 1 89 ? -13.809 8.096 -6.275 1.00 91.06 89 SER A O 1
ATOM 734 N N . PHE A 1 90 ? -12.664 7.597 -4.411 1.00 91.94 90 PHE A N 1
ATOM 735 C CA . PHE A 1 90 ? -11.584 8.557 -4.629 1.00 91.94 90 PHE A CA 1
ATOM 736 C C . PHE A 1 90 ? -10.832 8.323 -5.949 1.00 91.94 90 PHE A C 1
ATOM 738 O O . PHE A 1 90 ? -10.567 9.279 -6.686 1.00 91.94 90 PHE A O 1
ATOM 745 N N . ILE A 1 91 ? -10.526 7.061 -6.276 1.00 92.38 91 ILE A N 1
ATOM 746 C CA . ILE A 1 91 ? -9.881 6.691 -7.545 1.00 92.38 91 ILE A CA 1
ATOM 747 C C . ILE A 1 91 ? -10.830 6.964 -8.720 1.00 92.38 91 ILE A C 1
ATOM 749 O O . ILE A 1 91 ? -10.462 7.669 -9.660 1.00 92.38 91 ILE A O 1
ATOM 753 N N . LYS A 1 92 ? -12.077 6.484 -8.642 1.00 92.44 92 LYS A N 1
ATOM 754 C CA . LYS A 1 92 ? -13.089 6.634 -9.700 1.00 92.44 92 LYS A CA 1
ATOM 755 C C . LYS A 1 92 ? -13.383 8.101 -10.025 1.00 92.44 92 LYS A C 1
ATOM 757 O O . LYS A 1 92 ? -13.462 8.474 -11.194 1.00 92.44 92 LYS A O 1
ATOM 762 N N . ASN A 1 93 ? -13.493 8.942 -9.000 1.00 91.94 93 ASN A N 1
ATOM 763 C CA . ASN A 1 93 ? -13.771 10.375 -9.130 1.00 91.94 93 ASN A CA 1
ATOM 764 C C . ASN A 1 93 ? -12.526 11.206 -9.487 1.00 91.94 93 ASN A C 1
ATOM 766 O O . ASN A 1 93 ? -12.614 12.434 -9.605 1.00 91.94 93 ASN A O 1
ATOM 770 N N . LYS A 1 94 ? -11.363 10.555 -9.636 1.00 91.81 94 LYS A N 1
ATOM 771 C CA . LYS A 1 94 ? -10.060 11.175 -9.905 1.00 91.81 94 LYS A CA 1
ATOM 772 C C . LYS A 1 94 ? -9.711 12.284 -8.915 1.00 91.81 94 LYS A C 1
ATOM 774 O O . LYS A 1 94 ? -9.102 13.292 -9.279 1.00 91.81 94 LYS A O 1
ATOM 779 N N . GLU A 1 95 ? -10.096 12.127 -7.652 1.00 89.31 95 GLU A N 1
ATOM 780 C CA . GLU A 1 95 ? -9.899 13.154 -6.622 1.00 89.31 95 GLU A CA 1
ATOM 781 C C . GLU A 1 95 ? -8.417 13.426 -6.336 1.00 89.31 95 GLU A C 1
ATOM 783 O O . GLU A 1 95 ? -8.058 14.552 -5.985 1.00 89.31 95 GLU A O 1
ATOM 788 N N . TYR A 1 96 ? -7.548 12.448 -6.606 1.00 88.25 96 TYR A N 1
ATOM 789 C CA . TYR A 1 96 ? -6.091 12.596 -6.576 1.00 88.25 96 TYR A CA 1
ATOM 790 C C . TYR A 1 96 ? -5.564 13.709 -7.498 1.00 88.25 96 TYR A C 1
ATOM 792 O O . TYR A 1 96 ? -4.522 14.289 -7.215 1.00 88.25 96 TYR A O 1
ATOM 800 N N . SER A 1 97 ? -6.282 14.058 -8.573 1.00 87.44 97 SER A N 1
ATOM 801 C CA . SER A 1 97 ? -5.901 15.159 -9.476 1.00 87.44 97 SER A CA 1
ATOM 802 C C . SER A 1 97 ? -6.224 16.552 -8.922 1.00 87.44 97 SER A C 1
ATOM 804 O O . SER A 1 97 ? -5.690 17.548 -9.400 1.00 87.44 97 SER A O 1
ATOM 806 N N . LYS A 1 98 ? -7.089 16.634 -7.902 1.00 88.81 98 LYS A N 1
ATOM 807 C CA . LYS A 1 98 ? -7.615 17.887 -7.329 1.00 88.81 98 LYS A CA 1
ATOM 808 C C . LYS A 1 98 ? -6.921 18.285 -6.023 1.00 88.81 98 LYS A C 1
ATOM 810 O O . LYS A 1 98 ? -7.353 19.226 -5.353 1.00 88.81 98 LYS A O 1
ATOM 815 N N . ILE A 1 99 ? -5.904 17.536 -5.604 1.00 89.50 99 ILE A N 1
ATOM 816 C CA . ILE A 1 99 ? -5.181 17.741 -4.347 1.00 89.50 99 ILE A CA 1
ATOM 817 C C . ILE A 1 99 ? -3.692 17.930 -4.612 1.00 89.50 99 ILE A C 1
ATOM 819 O O . ILE A 1 99 ? -3.150 17.405 -5.578 1.00 89.50 99 ILE A O 1
ATOM 823 N N . SER A 1 100 ? -3.020 18.680 -3.739 1.00 90.31 100 SER A N 1
ATOM 824 C CA . SER A 1 100 ? -1.567 18.820 -3.812 1.00 90.31 100 SER A CA 1
ATOM 825 C C . SER A 1 100 ? -0.863 17.532 -3.379 1.00 90.31 100 SER A C 1
ATOM 827 O O . SER A 1 100 ? -1.355 16.805 -2.510 1.00 90.31 100 SER A O 1
ATOM 829 N N . ASP A 1 101 ? 0.340 17.299 -3.906 1.00 88.94 101 ASP A N 1
ATOM 830 C CA . ASP A 1 101 ? 1.163 16.126 -3.578 1.00 88.94 101 ASP A CA 1
ATOM 831 C C . ASP A 1 101 ? 1.410 16.000 -2.062 1.00 88.94 101 ASP A C 1
ATOM 833 O O . ASP A 1 101 ? 1.332 14.912 -1.491 1.00 88.94 101 ASP A O 1
ATOM 837 N N . SER A 1 102 ? 1.618 17.123 -1.364 1.00 86.56 102 SER A N 1
ATOM 838 C CA . SER A 1 102 ? 1.793 17.144 0.096 1.00 86.56 102 SER A CA 1
ATOM 839 C C . SER A 1 102 ? 0.529 16.728 0.855 1.00 86.56 102 SER A C 1
ATOM 841 O O . SER A 1 102 ? 0.610 16.040 1.879 1.00 86.56 102 SER A O 1
ATOM 843 N N . THR A 1 103 ? -0.647 17.107 0.351 1.00 87.25 103 THR A N 1
ATOM 844 C CA . THR A 1 103 ? -1.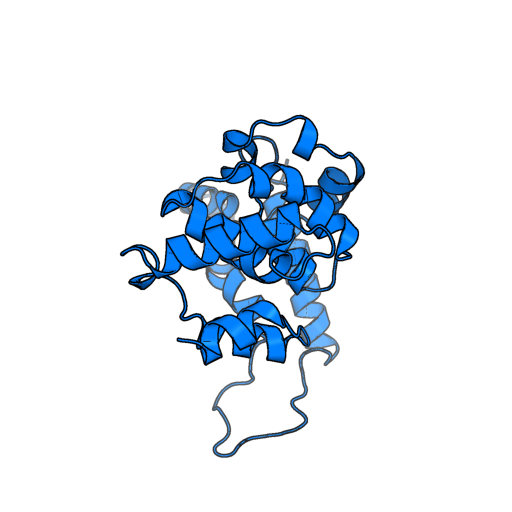943 16.703 0.908 1.00 87.25 103 THR A CA 1
ATOM 845 C C . THR A 1 103 ? -2.184 15.217 0.677 1.00 87.25 103 THR A C 1
ATOM 847 O O . THR A 1 103 ? -2.622 14.529 1.598 1.00 87.25 103 THR A O 1
ATOM 850 N N . TYR A 1 104 ? -1.837 14.715 -0.509 1.00 89.25 104 TYR A N 1
ATOM 851 C CA . TYR A 1 104 ? -2.001 13.310 -0.865 1.00 89.25 104 TYR A CA 1
ATOM 852 C C . TYR A 1 104 ? -1.083 12.404 -0.039 1.00 89.25 104 TYR A C 1
ATOM 854 O O . TYR A 1 104 ? -1.544 11.480 0.626 1.00 89.25 104 TYR A O 1
ATOM 862 N N . LEU A 1 105 ? 0.207 12.741 0.040 1.00 87.38 105 LEU A N 1
ATOM 863 C CA . LEU A 1 105 ? 1.180 12.009 0.852 1.00 87.38 105 LEU A CA 1
ATOM 864 C C . LEU A 1 105 ? 0.823 12.011 2.341 1.00 87.38 105 LEU A C 1
ATOM 866 O O . LEU A 1 105 ? 1.166 11.078 3.063 1.00 87.38 105 LEU A O 1
ATOM 870 N N . SER A 1 106 ? 0.192 13.069 2.850 1.00 84.44 106 SER A N 1
ATOM 871 C CA . SER A 1 106 ? -0.193 13.152 4.265 1.00 84.44 106 SER A CA 1
ATOM 872 C C . SER A 1 106 ? -1.568 12.562 4.578 1.00 84.44 106 SER A C 1
ATOM 874 O O . SER A 1 106 ? -1.868 12.382 5.754 1.00 84.44 106 SER A O 1
ATOM 876 N N . GLY A 1 107 ? -2.399 12.287 3.569 1.00 82.62 107 GLY A N 1
ATOM 877 C CA . GLY A 1 107 ? -3.776 11.835 3.759 1.00 82.62 107 GLY A CA 1
ATOM 878 C C . GLY A 1 107 ? -4.685 12.865 4.440 1.00 82.62 107 GLY A C 1
ATOM 879 O O . GLY A 1 107 ? -5.713 12.497 4.998 1.00 82.62 107 GLY A O 1
ATOM 880 N N . ARG A 1 108 ? -4.347 14.164 4.425 1.00 79.44 108 ARG A N 1
ATOM 881 C CA . ARG A 1 108 ? -5.087 15.187 5.198 1.00 79.44 108 ARG A CA 1
ATOM 882 C C . ARG A 1 108 ? -6.544 15.382 4.769 1.00 79.44 108 ARG A C 1
ATOM 884 O O . ARG A 1 108 ? -7.369 15.671 5.626 1.00 79.44 108 ARG A O 1
ATOM 891 N N . LYS A 1 109 ? -6.855 15.277 3.471 1.00 68.44 109 LYS A N 1
ATOM 892 C CA . LYS A 1 109 ? -8.181 15.644 2.931 1.00 68.44 109 LYS A CA 1
ATOM 893 C C . LYS A 1 109 ? -9.206 14.501 2.969 1.00 68.44 109 LYS A C 1
ATOM 895 O O . LYS A 1 109 ? -10.392 14.785 3.047 1.00 68.44 109 LYS A O 1
ATOM 900 N N . SER A 1 110 ? -8.753 13.242 3.000 1.00 68.12 110 SER A N 1
ATOM 901 C CA . SER A 1 110 ? -9.649 12.067 2.956 1.00 68.12 110 SER A CA 1
ATOM 902 C C . SER A 1 110 ? -9.135 10.858 3.752 1.00 68.12 110 SER A C 1
ATOM 904 O O . SER A 1 110 ? -9.697 9.774 3.670 1.00 68.12 110 SER A O 1
ATOM 906 N N . GLY A 1 111 ? -8.022 10.987 4.480 1.00 78.12 111 GLY A N 1
ATOM 907 C CA . GLY A 1 111 ? -7.341 9.856 5.124 1.00 78.12 111 GLY A CA 1
ATOM 908 C C . GLY A 1 111 ? -6.650 8.891 4.154 1.00 78.12 111 GLY A C 1
ATOM 909 O O . GLY A 1 111 ? -5.968 7.982 4.618 1.00 78.12 111 GLY A O 1
ATOM 910 N N . ILE A 1 112 ? -6.813 9.089 2.841 1.00 86.69 112 ILE A N 1
ATOM 911 C CA . ILE A 1 112 ? -6.263 8.246 1.778 1.00 86.69 112 ILE A CA 1
ATOM 912 C C . ILE A 1 112 ? -4.827 8.662 1.486 1.00 86.69 112 ILE A C 1
ATOM 914 O O . ILE A 1 112 ? -4.549 9.832 1.216 1.00 86.69 112 ILE A O 1
ATOM 918 N N . THR A 1 113 ? -3.929 7.685 1.523 1.00 90.06 113 THR A N 1
ATOM 919 C CA . THR A 1 113 ? -2.509 7.829 1.203 1.00 90.06 113 THR A CA 1
ATOM 920 C C . THR A 1 113 ? -2.138 6.905 0.040 1.00 90.06 113 THR A C 1
ATOM 922 O O . THR A 1 113 ? -2.844 5.925 -0.212 1.00 90.06 113 THR A O 1
ATOM 925 N N . PRO A 1 114 ? -1.012 7.162 -0.648 1.00 90.81 114 PRO A N 1
ATOM 926 C CA . PRO A 1 114 ? -0.489 6.246 -1.661 1.00 90.81 114 PRO A CA 1
ATOM 927 C C . PRO A 1 114 ? -0.285 4.814 -1.154 1.00 90.81 114 PRO A C 1
ATOM 929 O O . PRO A 1 114 ? -0.586 3.865 -1.874 1.00 90.81 114 PRO A O 1
ATOM 932 N N . SER A 1 115 ? 0.154 4.653 0.099 1.00 88.50 115 SER A N 1
ATOM 933 C CA . SER A 1 115 ? 0.292 3.342 0.743 1.00 88.50 115 SER A CA 1
ATOM 934 C C . SER A 1 115 ? -1.045 2.608 0.813 1.00 88.50 115 SER A C 1
ATOM 936 O O . SER A 1 115 ? -1.121 1.486 0.346 1.00 88.50 115 SER A O 1
ATOM 938 N N . ALA A 1 116 ? -2.125 3.270 1.245 1.00 88.56 116 ALA A N 1
ATOM 939 C CA . ALA A 1 116 ? -3.445 2.636 1.333 1.00 88.56 116 ALA A CA 1
ATOM 940 C C . ALA A 1 116 ? -3.969 2.143 -0.031 1.00 88.56 116 ALA A C 1
ATOM 942 O O . ALA A 1 116 ? -4.628 1.111 -0.118 1.00 88.56 116 ALA A O 1
ATOM 943 N N . ILE A 1 117 ? -3.666 2.869 -1.111 1.00 91.94 117 ILE A N 1
ATOM 944 C CA . ILE A 1 117 ? -4.011 2.444 -2.476 1.00 91.94 117 ILE A CA 1
ATOM 945 C C . ILE A 1 117 ? -3.139 1.261 -2.913 1.00 91.94 117 ILE A C 1
ATOM 947 O O . ILE A 1 117 ? -3.629 0.331 -3.550 1.00 91.94 117 ILE A O 1
ATOM 951 N N . THR A 1 118 ? -1.859 1.283 -2.543 1.00 91.69 118 THR A N 1
ATOM 952 C CA . THR A 1 118 ? -0.917 0.189 -2.808 1.00 91.69 118 THR A CA 1
ATOM 953 C C . THR A 1 118 ? -1.347 -1.092 -2.099 1.00 91.69 118 THR A C 1
ATOM 955 O O . THR A 1 118 ? -1.376 -2.146 -2.725 1.00 91.69 118 THR A O 1
ATOM 958 N N . ASP A 1 119 ? -1.771 -0.993 -0.840 1.00 87.94 119 ASP A N 1
ATOM 959 C CA . ASP A 1 119 ? -2.258 -2.124 -0.049 1.00 87.94 119 ASP A CA 1
ATOM 960 C C . ASP A 1 119 ? -3.508 -2.754 -0.687 1.00 87.94 119 ASP A C 1
ATOM 962 O O . ASP A 1 119 ? -3.592 -3.974 -0.812 1.00 87.94 119 ASP A O 1
ATOM 966 N N . LEU A 1 120 ? -4.451 -1.941 -1.187 1.00 89.31 120 LEU A N 1
ATOM 967 C CA . LEU A 1 120 ? -5.614 -2.455 -1.925 1.00 89.31 120 LEU A CA 1
ATOM 968 C C . LEU A 1 120 ? -5.239 -3.142 -3.240 1.00 89.31 120 LEU A C 1
ATOM 970 O O . LEU A 1 120 ? -5.907 -4.099 -3.641 1.00 89.31 120 LEU A O 1
ATOM 974 N N . TYR A 1 121 ? -4.215 -2.646 -3.935 1.00 91.19 121 TYR A N 1
ATOM 975 C CA . TYR A 1 121 ? -3.727 -3.289 -5.152 1.00 91.19 121 TYR A CA 1
ATOM 976 C C . TYR A 1 121 ? -3.091 -4.645 -4.836 1.00 91.19 121 TYR A C 1
ATOM 978 O O . TYR A 1 121 ? -3.442 -5.643 -5.461 1.00 91.19 121 TYR A O 1
ATOM 986 N N . LEU A 1 122 ? -2.230 -4.698 -3.818 1.00 86.44 122 LEU A N 1
ATOM 987 C CA . LEU A 1 122 ? -1.578 -5.924 -3.353 1.00 86.44 122 LEU A CA 1
ATOM 988 C C . LEU A 1 122 ? -2.586 -6.966 -2.850 1.00 86.44 122 LEU A C 1
ATOM 990 O O . LEU A 1 122 ? -2.404 -8.156 -3.081 1.00 86.44 122 LEU A O 1
ATOM 994 N N . ALA A 1 123 ? -3.689 -6.524 -2.243 1.00 83.88 123 ALA A N 1
ATOM 995 C CA . ALA A 1 123 ? -4.804 -7.382 -1.848 1.00 83.88 123 ALA A CA 1
ATOM 996 C C . ALA A 1 123 ? -5.694 -7.842 -3.028 1.00 83.88 123 ALA A C 1
ATOM 998 O O . ALA A 1 123 ? -6.732 -8.469 -2.808 1.00 83.88 123 ALA A O 1
ATOM 999 N N . GLY A 1 124 ? -5.357 -7.486 -4.274 1.00 85.50 124 GLY A N 1
ATOM 1000 C CA . GLY A 1 124 ? -6.121 -7.844 -5.473 1.00 85.50 124 GLY A CA 1
ATOM 1001 C C . GLY A 1 124 ? -7.488 -7.159 -5.579 1.00 85.50 124 GLY A C 1
ATOM 1002 O O . GLY A 1 124 ? -8.349 -7.596 -6.343 1.00 85.50 124 GLY A O 1
ATOM 1003 N N . ARG A 1 125 ? -7.729 -6.091 -4.807 1.00 87.25 125 ARG A N 1
ATOM 1004 C CA . ARG A 1 125 ? -9.028 -5.401 -4.762 1.00 87.25 125 ARG A CA 1
ATOM 1005 C C . ARG A 1 125 ? -9.167 -4.372 -5.880 1.00 87.25 125 ARG A C 1
ATOM 1007 O O . ARG A 1 125 ? -10.280 -4.134 -6.350 1.00 87.25 125 ARG A O 1
ATOM 1014 N N . ILE A 1 126 ? -8.077 -3.782 -6.359 1.00 91.94 126 ILE A N 1
ATOM 1015 C CA . ILE A 1 126 ? -8.096 -2.838 -7.488 1.00 91.94 126 ILE A CA 1
ATOM 1016 C C . ILE A 1 126 ? -7.242 -3.340 -8.652 1.00 91.94 126 ILE A C 1
ATOM 1018 O O . ILE A 1 126 ? -6.300 -4.102 -8.462 1.00 91.94 126 ILE A O 1
ATOM 1022 N N . LYS A 1 127 ? -7.583 -2.916 -9.873 1.00 93.00 127 LYS A N 1
ATOM 1023 C CA . LYS A 1 127 ? -6.829 -3.273 -11.082 1.00 93.00 127 LYS A CA 1
ATOM 1024 C C . LYS A 1 127 ? -5.566 -2.421 -11.200 1.00 93.00 127 LYS A C 1
ATOM 1026 O O . LYS A 1 127 ? -5.549 -1.276 -10.748 1.00 93.00 127 LYS A O 1
ATOM 1031 N N . PHE A 1 128 ? -4.552 -2.940 -11.894 1.00 92.38 128 PHE A N 1
ATOM 1032 C CA . PHE A 1 128 ? -3.297 -2.213 -12.114 1.00 92.38 128 PHE A CA 1
ATOM 1033 C C . PHE A 1 128 ? -3.511 -0.853 -12.793 1.00 92.38 128 PHE A C 1
ATOM 1035 O O . PHE A 1 128 ? -2.931 0.127 -12.353 1.00 92.38 128 PHE A O 1
ATOM 1042 N N . ASN A 1 129 ? -4.406 -0.750 -13.782 1.00 93.25 129 ASN A N 1
ATOM 1043 C CA . ASN A 1 129 ? -4.680 0.523 -14.466 1.00 93.25 129 ASN A CA 1
ATOM 1044 C C . ASN A 1 129 ? -5.210 1.610 -13.514 1.00 93.25 129 ASN A C 1
ATOM 1046 O O . ASN A 1 129 ? -4.841 2.776 -13.634 1.00 93.25 129 ASN A O 1
ATOM 1050 N N . ASP A 1 130 ? -6.065 1.230 -12.561 1.00 93.38 130 ASP A N 1
ATOM 1051 C CA . ASP A 1 130 ? -6.622 2.151 -11.564 1.00 93.38 130 ASP A CA 1
ATOM 1052 C C . ASP A 1 130 ? -5.539 2.583 -10.563 1.00 93.38 130 ASP A C 1
ATOM 1054 O O . ASP A 1 130 ? -5.411 3.766 -10.232 1.00 93.38 130 ASP A O 1
ATOM 1058 N N . PHE A 1 131 ? -4.721 1.621 -10.126 1.00 94.62 131 PHE A N 1
ATOM 1059 C CA . PHE A 1 131 ? -3.549 1.849 -9.286 1.00 94.62 131 PHE A CA 1
ATOM 1060 C C . PHE A 1 131 ? -2.556 2.810 -9.961 1.00 94.62 131 PHE A C 1
ATOM 1062 O O . PHE A 1 131 ? -2.241 3.867 -9.408 1.00 94.62 131 PHE A O 1
ATOM 1069 N N . GLU A 1 132 ? -2.142 2.504 -11.189 1.00 95.12 132 GLU A N 1
ATOM 1070 C CA . GLU A 1 132 ? -1.208 3.291 -11.988 1.00 95.12 132 GLU A CA 1
ATOM 1071 C C . GLU A 1 132 ? -1.725 4.715 -12.214 1.00 95.12 132 GLU A C 1
ATOM 1073 O O . GLU A 1 132 ? -1.024 5.685 -11.915 1.00 95.12 132 GLU A O 1
ATOM 1078 N N . ALA A 1 133 ? -2.977 4.871 -12.656 1.00 93.38 133 ALA A N 1
ATOM 1079 C C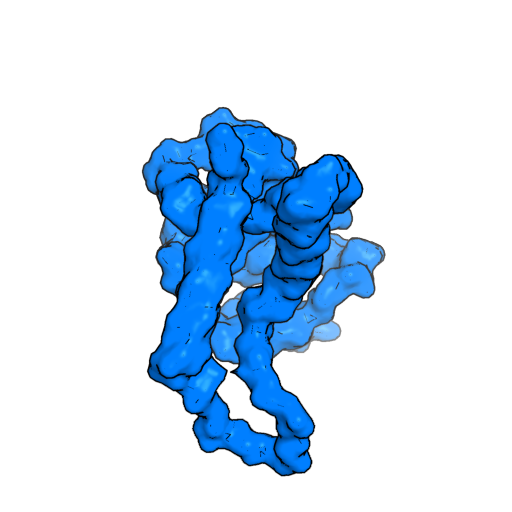A . ALA A 1 133 ? -3.569 6.181 -12.908 1.00 93.38 133 ALA A CA 1
ATOM 1080 C C . ALA A 1 133 ? -3.618 7.064 -11.650 1.00 93.38 133 ALA A C 1
ATOM 1082 O O . ALA A 1 133 ? -3.429 8.282 -11.743 1.00 93.38 133 ALA A O 1
ATOM 1083 N N . SER A 1 134 ? -3.850 6.465 -10.478 1.00 93.25 134 SER A N 1
ATOM 1084 C CA . SER A 1 134 ? -3.960 7.187 -9.207 1.00 93.25 134 SER A CA 1
ATOM 1085 C C . SER A 1 134 ? -2.623 7.689 -8.650 1.00 93.25 134 SER A C 1
ATOM 1087 O O . SER A 1 134 ? -2.605 8.652 -7.876 1.00 93.25 134 SER A O 1
ATOM 1089 N N . LEU A 1 135 ? -1.506 7.062 -9.038 1.00 94.25 135 LEU A N 1
ATOM 1090 C CA . LEU A 1 135 ? -0.169 7.363 -8.514 1.00 94.25 135 LEU A CA 1
ATOM 1091 C C . LEU A 1 135 ? 0.779 7.970 -9.548 1.00 94.25 135 LEU A C 1
ATOM 1093 O O . LEU A 1 135 ? 1.739 8.629 -9.153 1.00 94.25 135 LEU A O 1
ATOM 1097 N N . CYS A 1 136 ? 0.499 7.826 -10.844 1.00 92.62 136 CYS A N 1
ATOM 1098 C CA . CYS A 1 136 ? 1.368 8.269 -11.935 1.00 92.62 136 CYS A CA 1
ATOM 1099 C C . CYS A 1 136 ? 1.840 9.723 -11.772 1.00 92.62 136 CYS A C 1
ATOM 1101 O O . CYS A 1 136 ? 3.040 9.995 -11.710 1.00 92.62 136 CYS A O 1
ATOM 1103 N N . GLY A 1 137 ? 0.902 10.664 -11.615 1.00 90.75 137 GLY A N 1
ATOM 1104 C CA . GLY A 1 137 ? 1.239 12.084 -11.481 1.00 90.75 137 GLY A CA 1
ATOM 1105 C C . GLY A 1 137 ? 2.102 12.385 -10.251 1.00 90.75 137 GLY A C 1
ATOM 1106 O O . GLY A 1 137 ? 3.047 13.167 -10.342 1.00 90.75 137 GLY A O 1
ATOM 1107 N N . LEU A 1 138 ? 1.801 11.740 -9.120 1.00 93.06 138 LEU A N 1
ATOM 1108 C CA . LEU A 1 138 ? 2.565 11.896 -7.885 1.00 93.06 138 LEU A CA 1
ATOM 1109 C C . LEU A 1 138 ? 3.978 11.328 -8.046 1.00 93.06 138 LEU A C 1
ATOM 1111 O O . LEU A 1 138 ? 4.944 12.002 -7.706 1.00 93.06 138 LEU A O 1
ATOM 1115 N N . MET A 1 139 ? 4.105 10.119 -8.592 1.00 94.31 139 MET A N 1
ATOM 1116 C CA . MET A 1 139 ? 5.379 9.419 -8.752 1.00 94.31 139 MET A CA 1
ATOM 1117 C C . MET A 1 139 ? 6.330 10.170 -9.690 1.00 94.31 139 MET A C 1
ATOM 1119 O O . MET A 1 139 ? 7.513 10.307 -9.392 1.00 94.31 139 MET A O 1
ATOM 1123 N N . ILE A 1 140 ? 5.818 10.741 -10.784 1.00 92.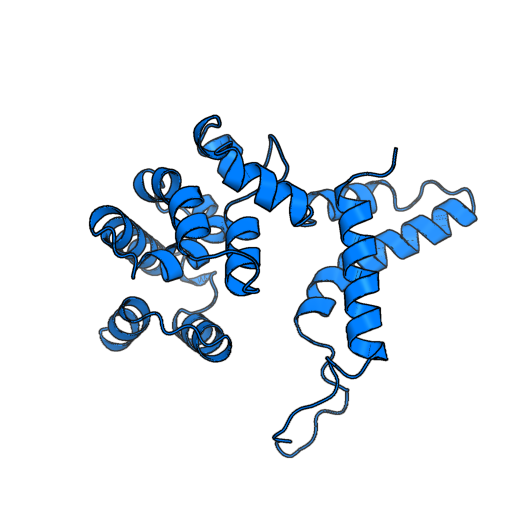62 140 ILE A N 1
ATOM 1124 C CA . ILE A 1 140 ? 6.632 11.531 -11.722 1.00 92.62 140 ILE A CA 1
ATOM 1125 C C . ILE A 1 140 ? 7.245 12.770 -11.045 1.00 92.62 140 ILE A C 1
ATOM 1127 O O . ILE A 1 140 ? 8.375 13.151 -11.366 1.00 92.62 140 ILE A O 1
ATOM 1131 N N . ARG A 1 141 ? 6.514 13.401 -10.115 1.00 91.88 141 ARG A N 1
ATOM 1132 C CA . ARG A 1 141 ? 6.943 14.618 -9.401 1.00 91.88 141 ARG A CA 1
ATOM 1133 C C . ARG A 1 141 ? 7.655 14.342 -8.077 1.00 91.88 141 ARG A C 1
ATOM 1135 O O . ARG A 1 141 ? 8.310 15.238 -7.541 1.00 91.88 141 ARG A O 1
ATOM 1142 N N . ALA A 1 142 ? 7.520 13.136 -7.532 1.00 90.06 142 ALA A N 1
ATOM 1143 C CA . ALA A 1 142 ? 8.033 12.788 -6.219 1.00 90.06 142 ALA A CA 1
ATOM 1144 C C . ALA A 1 142 ? 9.563 12.850 -6.177 1.00 90.06 142 ALA A C 1
ATOM 1146 O O . ALA A 1 142 ? 10.262 12.278 -7.013 1.00 90.06 142 ALA A O 1
ATOM 1147 N N . GLN A 1 143 ? 10.085 13.511 -5.143 1.00 87.69 143 GLN A N 1
ATOM 1148 C CA . GLN A 1 143 ? 11.513 13.513 -4.849 1.00 87.69 143 GLN A CA 1
ATOM 1149 C C . GLN A 1 143 ? 11.851 12.416 -3.827 1.00 87.69 143 GLN A C 1
ATOM 1151 O O . GLN A 1 143 ? 11.138 12.298 -2.815 1.00 87.69 143 GLN A O 1
ATOM 1156 N N . PRO A 1 144 ? 12.929 11.639 -4.049 1.00 85.69 144 PRO A N 1
ATOM 1157 C CA . PRO A 1 144 ? 13.422 10.663 -3.084 1.00 85.69 144 PRO A CA 1
ATOM 1158 C C . PRO A 1 144 ? 13.844 11.365 -1.794 1.00 85.69 144 PRO A C 1
ATOM 1160 O O . PRO A 1 144 ? 14.734 12.210 -1.781 1.00 85.69 144 PRO A O 1
ATOM 1163 N N . SER A 1 145 ? 13.168 11.041 -0.700 1.00 86.88 145 SER A N 1
ATOM 1164 C CA . SER A 1 145 ? 13.506 11.504 0.644 1.00 86.88 145 SER A CA 1
ATOM 1165 C C . SER A 1 145 ? 13.007 10.478 1.648 1.00 86.88 145 SER A C 1
ATOM 1167 O O . SER A 1 145 ? 12.035 9.781 1.361 1.00 86.88 145 SER A O 1
ATOM 1169 N N . SER A 1 146 ? 13.604 10.427 2.841 1.00 81.00 146 SER A N 1
ATOM 1170 C CA . SER A 1 146 ? 13.171 9.496 3.893 1.00 81.00 146 SER A CA 1
ATOM 1171 C C . SER A 1 146 ? 11.672 9.580 4.189 1.00 81.00 146 SER A C 1
ATOM 1173 O O . SER A 1 146 ? 11.002 8.559 4.246 1.00 81.00 146 SER A O 1
ATOM 1175 N N . LYS A 1 147 ? 11.107 10.790 4.232 1.00 83.12 147 LYS A N 1
ATOM 1176 C CA . LYS A 1 147 ? 9.672 10.998 4.474 1.00 83.12 147 LYS A CA 1
ATOM 1177 C C . LYS A 1 147 ? 8.764 10.418 3.381 1.00 83.12 147 LYS A C 1
ATOM 1179 O O . LYS A 1 147 ? 7.630 10.033 3.666 1.00 83.12 147 LYS A O 1
ATOM 1184 N N . ASN A 1 148 ? 9.222 10.439 2.132 1.00 86.31 148 ASN A N 1
ATOM 1185 C CA . ASN A 1 148 ? 8.458 9.927 0.996 1.00 86.31 148 ASN A CA 1
ATOM 1186 C C . ASN A 1 148 ? 8.712 8.433 0.772 1.00 86.31 148 ASN A C 1
ATOM 1188 O O . ASN A 1 148 ? 7.829 7.757 0.254 1.00 86.31 148 ASN A O 1
ATOM 1192 N N . ALA A 1 149 ? 9.887 7.933 1.166 1.00 85.56 149 ALA A N 1
ATOM 1193 C CA . ALA A 1 149 ? 10.298 6.546 0.994 1.00 85.56 149 ALA A CA 1
ATOM 1194 C C . ALA A 1 149 ? 9.292 5.589 1.637 1.00 85.56 149 ALA A C 1
ATOM 1196 O O . ALA A 1 149 ? 8.703 4.779 0.929 1.00 85.56 149 ALA A O 1
ATOM 1197 N N . ASP A 1 150 ? 8.977 5.790 2.918 1.00 81.69 150 ASP A N 1
ATOM 1198 C CA . ASP A 1 150 ? 8.024 4.954 3.666 1.00 81.69 150 ASP A CA 1
ATOM 1199 C C . ASP A 1 150 ? 6.638 4.879 3.007 1.00 81.69 150 ASP A C 1
ATOM 1201 O O . ASP A 1 150 ? 5.891 3.924 3.192 1.00 81.69 150 ASP A O 1
ATOM 1205 N N . LYS A 1 151 ? 6.274 5.903 2.228 1.00 86.19 151 LYS A N 1
ATOM 1206 C CA . LYS A 1 151 ? 4.937 6.047 1.644 1.00 86.19 151 LYS A CA 1
ATOM 1207 C C . LYS A 1 151 ? 4.838 5.551 0.213 1.00 86.19 151 LYS A C 1
ATOM 1209 O O . LYS A 1 151 ? 3.746 5.207 -0.230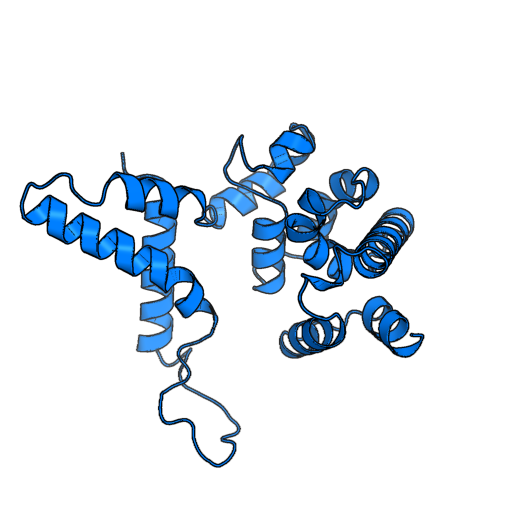 1.00 86.19 151 LYS A O 1
ATOM 1214 N N . LEU A 1 152 ? 5.946 5.592 -0.521 1.00 91.25 152 LEU A N 1
ATOM 1215 C CA . LEU A 1 152 ? 5.967 5.378 -1.964 1.00 91.25 152 LEU A CA 1
ATOM 1216 C C . LEU A 1 152 ? 6.839 4.207 -2.393 1.00 91.25 152 LEU A C 1
ATOM 1218 O O . LEU A 1 152 ? 6.686 3.781 -3.527 1.00 91.25 152 LEU A O 1
ATOM 1222 N N . ILE A 1 153 ? 7.732 3.677 -1.551 1.00 91.19 153 ILE A N 1
ATOM 1223 C CA . ILE A 1 153 ? 8.712 2.680 -2.008 1.00 91.19 153 ILE A CA 1
ATOM 1224 C C . ILE A 1 153 ? 8.044 1.419 -2.566 1.00 91.19 153 ILE A C 1
ATOM 1226 O O . ILE A 1 153 ? 8.424 0.958 -3.637 1.00 91.19 153 ILE A O 1
ATOM 1230 N N . MET A 1 154 ? 6.992 0.923 -1.906 1.00 90.75 154 MET A N 1
ATOM 1231 C CA . MET A 1 154 ? 6.251 -0.244 -2.384 1.00 90.75 154 MET A CA 1
ATOM 1232 C C . MET A 1 154 ? 5.545 0.046 -3.710 1.00 90.75 154 MET A C 1
ATOM 1234 O O . MET A 1 154 ? 5.640 -0.735 -4.652 1.00 90.75 154 MET A O 1
ATOM 1238 N N . ALA A 1 155 ? 4.911 1.215 -3.821 1.00 93.44 155 ALA A N 1
ATOM 1239 C CA . ALA A 1 155 ? 4.312 1.648 -5.075 1.00 93.44 155 ALA A CA 1
ATOM 1240 C C . ALA A 1 155 ? 5.359 1.776 -6.189 1.00 93.44 155 ALA A C 1
ATOM 1242 O O . ALA A 1 155 ? 5.108 1.375 -7.317 1.00 93.44 155 ALA A O 1
ATOM 1243 N N . ALA A 1 156 ? 6.541 2.305 -5.874 1.00 93.88 156 ALA A N 1
ATOM 1244 C CA . ALA A 1 156 ? 7.618 2.492 -6.831 1.00 93.88 156 ALA A CA 1
ATOM 1245 C C . ALA A 1 156 ? 8.150 1.151 -7.356 1.00 93.88 156 ALA A C 1
ATOM 1247 O O . ALA A 1 156 ? 8.382 1.044 -8.555 1.00 93.88 156 ALA A O 1
ATOM 1248 N N . TYR A 1 157 ? 8.268 0.114 -6.519 1.00 93.06 157 TYR A N 1
ATOM 1249 C CA . TYR A 1 157 ? 8.603 -1.230 -7.006 1.00 93.06 157 TYR A CA 1
ATOM 1250 C C . TYR A 1 157 ? 7.583 -1.748 -8.022 1.00 93.06 157 TYR A C 1
ATOM 1252 O O . TYR A 1 157 ? 7.965 -2.257 -9.068 1.00 93.06 157 TYR A O 1
ATOM 1260 N N . LEU A 1 158 ? 6.290 -1.573 -7.743 1.00 93.88 158 LEU A N 1
ATOM 1261 C CA . LEU A 1 158 ? 5.214 -2.052 -8.615 1.00 93.88 158 LEU A CA 1
ATOM 1262 C C . LEU A 1 158 ? 5.096 -1.237 -9.911 1.00 93.88 158 LEU A C 1
ATOM 1264 O O . LEU A 1 158 ? 4.752 -1.775 -10.957 1.00 93.88 158 LEU A O 1
ATOM 1268 N N . LEU A 1 159 ? 5.375 0.066 -9.848 1.00 95.88 159 LEU A N 1
ATOM 1269 C CA . LEU A 1 159 ? 5.323 0.972 -10.997 1.00 95.88 159 LEU A CA 1
ATOM 1270 C C . LEU A 1 159 ? 6.599 0.936 -11.848 1.00 95.88 159 LEU A C 1
ATOM 1272 O O . LEU A 1 159 ? 6.597 1.484 -12.948 1.00 95.88 159 LEU A O 1
ATOM 1276 N N . ALA A 1 160 ? 7.676 0.305 -11.375 1.00 94.88 160 ALA A N 1
ATOM 1277 C CA . ALA A 1 160 ? 8.931 0.185 -12.115 1.00 94.88 160 ALA A CA 1
ATOM 1278 C C . ALA A 1 160 ? 8.795 -0.625 -13.415 1.00 94.88 160 ALA A C 1
ATOM 1280 O O . ALA A 1 160 ? 9.560 -0.384 -14.348 1.00 94.88 160 ALA A O 1
ATOM 1281 N N . ASP A 1 161 ? 7.805 -1.520 -13.480 1.00 92.38 161 ASP A N 1
ATOM 1282 C CA . ASP A 1 161 ? 7.446 -2.327 -14.655 1.00 92.38 161 ASP A CA 1
ATOM 1283 C C . ASP A 1 161 ? 6.212 -1.777 -15.402 1.00 92.38 161 ASP A C 1
ATOM 1285 O O . ASP A 1 161 ? 5.582 -2.474 -16.197 1.00 92.38 161 ASP A O 1
ATOM 1289 N N . SER A 1 162 ? 5.830 -0.520 -15.143 1.00 93.06 162 SER A N 1
ATOM 1290 C CA . SER A 1 162 ? 4.731 0.148 -15.848 1.00 93.06 162 SER A CA 1
ATOM 1291 C C . SER A 1 162 ? 4.960 0.176 -17.364 1.00 93.06 162 SER A C 1
ATOM 1293 O O . SER A 1 162 ? 6.066 0.431 -17.844 1.00 93.06 162 SER A O 1
ATOM 1295 N N . THR A 1 163 ? 3.880 0.024 -18.138 1.00 91.81 163 THR A N 1
ATOM 1296 C CA . THR A 1 163 ? 3.923 0.194 -19.601 1.00 91.81 163 THR A CA 1
ATOM 1297 C C . THR A 1 163 ? 4.226 1.629 -20.033 1.00 91.81 163 THR A C 1
ATOM 1299 O O . THR A 1 163 ? 4.588 1.853 -21.184 1.00 91.81 163 THR A O 1
ATOM 1302 N N . ASN A 1 164 ? 4.080 2.612 -19.135 1.00 93.00 164 ASN A N 1
ATOM 1303 C CA . ASN A 1 164 ? 4.451 3.997 -19.385 1.00 93.00 164 ASN A CA 1
ATOM 1304 C C . ASN A 1 164 ? 5.955 4.191 -19.099 1.00 93.00 164 ASN A C 1
ATOM 1306 O O . ASN A 1 164 ? 6.349 4.223 -17.928 1.00 93.00 164 ASN A O 1
ATOM 1310 N N . PRO A 1 165 ? 6.800 4.414 -20.127 1.00 92.00 165 PRO A N 1
ATOM 1311 C CA . PRO A 1 165 ? 8.252 4.457 -19.947 1.00 92.00 165 PRO A CA 1
ATOM 1312 C C . PRO A 1 165 ? 8.722 5.582 -19.020 1.00 92.00 165 PRO A C 1
ATOM 1314 O O . PRO A 1 165 ? 9.694 5.423 -18.280 1.00 92.00 165 PRO A O 1
ATOM 1317 N N . GLN A 1 166 ? 8.028 6.726 -19.031 1.00 94.25 166 GLN A N 1
ATOM 1318 C CA . GLN A 1 166 ? 8.374 7.857 -18.171 1.00 94.25 166 GLN A CA 1
ATOM 1319 C C . GLN A 1 166 ? 8.104 7.529 -16.700 1.00 94.25 166 GLN A C 1
ATOM 1321 O O . GLN A 1 166 ? 8.920 7.855 -15.836 1.00 94.25 166 GLN A O 1
ATOM 1326 N N . LEU A 1 167 ? 6.967 6.889 -16.418 1.00 95.12 167 LEU A N 1
ATOM 1327 C CA . LEU A 1 167 ? 6.596 6.478 -15.068 1.00 95.12 167 LEU A CA 1
ATOM 1328 C C . LEU A 1 167 ? 7.540 5.394 -14.548 1.00 95.12 167 LEU A C 1
ATOM 1330 O O . LEU A 1 167 ? 8.094 5.559 -13.461 1.00 95.12 167 LEU A O 1
ATOM 1334 N N . ALA A 1 168 ? 7.769 4.354 -15.354 1.00 95.56 168 ALA A N 1
ATOM 1335 C CA . ALA A 1 168 ? 8.702 3.278 -15.051 1.00 95.56 168 ALA A CA 1
ATOM 1336 C C . ALA A 1 168 ? 10.085 3.842 -14.707 1.00 95.56 168 ALA A C 1
ATOM 1338 O O . ALA A 1 168 ? 10.564 3.667 -13.591 1.00 95.56 168 ALA A O 1
ATOM 1339 N N . SER A 1 169 ? 10.676 4.648 -15.594 1.00 95.19 169 SER A N 1
ATOM 1340 C CA . SER A 1 169 ? 11.989 5.260 -15.359 1.00 95.19 169 SER A CA 1
ATOM 1341 C C . SER A 1 169 ? 12.040 6.086 -14.065 1.00 95.19 169 SER A C 1
ATOM 1343 O O . SER A 1 169 ? 12.992 5.981 -13.288 1.00 95.19 169 SER A O 1
ATOM 1345 N N . LYS A 1 170 ? 11.002 6.882 -13.770 1.00 95.94 170 LYS A N 1
ATOM 1346 C CA . LYS A 1 170 ? 10.943 7.671 -12.529 1.00 95.94 170 LYS A CA 1
ATOM 1347 C C . LYS A 1 170 ? 10.848 6.798 -11.282 1.00 95.94 170 LYS A C 1
ATOM 1349 O O . LYS A 1 170 ? 11.519 7.101 -10.294 1.00 95.94 170 LYS A O 1
ATOM 1354 N N . ALA A 1 171 ? 10.061 5.729 -11.327 1.00 95.25 171 ALA A N 1
ATOM 1355 C CA . ALA A 1 171 ? 9.941 4.771 -10.237 1.00 95.25 171 ALA A CA 1
ATOM 1356 C C . ALA A 1 171 ? 11.271 4.040 -9.978 1.00 95.25 171 ALA A C 1
ATOM 1358 O O . ALA A 1 171 ? 11.737 3.996 -8.840 1.00 95.25 171 ALA A O 1
ATOM 1359 N N . GLN A 1 172 ? 11.948 3.593 -11.036 1.00 95.19 172 GLN A N 1
ATOM 1360 C CA . GLN A 1 172 ? 13.261 2.941 -10.967 1.00 95.19 172 GLN A CA 1
ATOM 1361 C C . GLN A 1 172 ? 14.336 3.860 -10.359 1.00 95.19 172 GLN A C 1
ATOM 1363 O O . GLN A 1 172 ? 15.077 3.462 -9.454 1.00 95.19 172 GLN A O 1
ATOM 1368 N N . ILE A 1 173 ? 14.389 5.125 -10.804 1.00 94.00 173 ILE A N 1
ATOM 1369 C CA . ILE A 1 173 ? 15.293 6.146 -10.247 1.00 94.00 173 ILE A CA 1
ATOM 1370 C C . ILE A 1 173 ? 14.987 6.386 -8.767 1.00 94.00 173 ILE A C 1
ATOM 1372 O O . ILE A 1 173 ? 15.910 6.543 -7.968 1.00 94.00 173 ILE A O 1
ATOM 1376 N N . PHE A 1 174 ? 13.706 6.438 -8.394 1.00 93.88 174 PHE A N 1
ATOM 1377 C CA . PHE A 1 174 ? 13.305 6.640 -7.008 1.00 93.88 174 PHE A CA 1
ATOM 1378 C C . PHE A 1 174 ? 13.783 5.495 -6.116 1.00 93.88 174 PHE A C 1
ATOM 1380 O O . PHE A 1 174 ? 14.439 5.758 -5.111 1.00 93.88 174 PHE A O 1
ATOM 1387 N N . VAL A 1 175 ? 13.515 4.245 -6.506 1.00 92.25 175 VAL A N 1
ATOM 1388 C CA . VAL A 1 175 ? 13.956 3.049 -5.772 1.00 92.25 175 VAL A CA 1
ATOM 1389 C C . VAL A 1 175 ? 15.474 3.055 -5.606 1.00 92.25 175 VAL A C 1
ATOM 1391 O O . VAL A 1 175 ? 15.967 2.963 -4.483 1.00 92.25 175 VAL A O 1
ATOM 1394 N N . THR A 1 176 ? 16.209 3.249 -6.703 1.00 91.69 176 THR A N 1
ATOM 1395 C CA . THR A 1 176 ? 17.679 3.244 -6.698 1.00 91.69 176 THR A CA 1
ATOM 1396 C C . THR A 1 176 ? 18.232 4.305 -5.745 1.00 91.69 176 THR A C 1
ATOM 1398 O O . THR A 1 176 ? 19.006 3.989 -4.847 1.00 91.69 176 THR A O 1
ATOM 1401 N N . LYS A 1 177 ? 17.750 5.552 -5.844 1.00 91.38 177 LYS A N 1
ATOM 1402 C CA . LYS A 1 177 ? 18.204 6.657 -4.983 1.00 91.38 177 LYS A CA 1
ATOM 1403 C C . LYS A 1 177 ? 17.880 6.459 -3.504 1.00 91.38 177 LYS A C 1
ATOM 1405 O O . LYS A 1 177 ? 18.640 6.923 -2.659 1.00 91.38 177 LYS A O 1
ATOM 1410 N N . ILE A 1 178 ? 16.751 5.831 -3.176 1.00 89.81 178 ILE A N 1
ATOM 1411 C CA . ILE A 1 178 ? 16.409 5.537 -1.780 1.00 89.81 178 ILE A CA 1
ATOM 1412 C C . ILE A 1 178 ? 17.382 4.508 -1.203 1.00 89.81 178 ILE A C 1
ATOM 1414 O O . ILE A 1 178 ? 17.913 4.753 -0.119 1.00 89.81 178 ILE A O 1
ATOM 1418 N N . HIS A 1 179 ? 17.658 3.425 -1.933 1.00 86.25 179 HIS A N 1
ATOM 1419 C CA . HIS A 1 179 ? 18.557 2.355 -1.483 1.00 86.25 179 HIS A CA 1
ATOM 1420 C C . HIS A 1 179 ? 20.037 2.730 -1.493 1.00 86.25 179 HIS A C 1
ATOM 1422 O O . HIS A 1 179 ? 20.789 2.194 -0.693 1.00 86.25 179 HIS A O 1
ATOM 1428 N N . ASP A 1 180 ? 20.448 3.681 -2.330 1.00 85.44 180 ASP A N 1
ATOM 1429 C CA . ASP A 1 180 ? 21.812 4.237 -2.300 1.00 85.44 180 ASP A CA 1
ATOM 1430 C C . ASP A 1 180 ? 22.015 5.269 -1.183 1.00 85.44 180 ASP A C 1
ATOM 1432 O O . ASP A 1 180 ? 23.134 5.700 -0.903 1.00 85.44 180 ASP A O 1
ATOM 1436 N N . SER A 1 181 ? 20.932 5.703 -0.538 1.00 83.00 181 SER A N 1
ATOM 1437 C CA . SER A 1 181 ? 20.989 6.629 0.588 1.00 83.00 181 SER A CA 1
ATOM 1438 C C . SER A 1 181 ? 20.961 5.879 1.920 1.00 83.00 181 SER A C 1
ATOM 1440 O O . SER A 1 181 ? 20.372 4.808 2.017 1.00 83.00 181 SER A O 1
ATOM 1442 N N . ARG A 1 182 ? 21.433 6.518 3.003 1.00 69.75 182 ARG A N 1
ATOM 1443 C CA . ARG A 1 182 ? 21.265 6.029 4.396 1.00 69.75 182 ARG A CA 1
ATOM 1444 C C . ARG A 1 182 ? 19.804 5.760 4.806 1.00 69.75 182 ARG A C 1
ATOM 1446 O O . ARG A 1 182 ? 19.544 5.226 5.879 1.00 69.75 182 ARG A O 1
ATOM 1453 N N . THR A 1 183 ? 18.836 6.198 3.999 1.00 66.19 183 THR A N 1
ATOM 1454 C CA . THR A 1 183 ? 17.416 5.867 4.177 1.00 66.19 183 THR A CA 1
ATOM 1455 C C . THR A 1 183 ? 17.146 4.394 3.868 1.00 66.19 183 THR A C 1
ATOM 1457 O O . THR A 1 183 ? 16.328 3.786 4.550 1.00 66.19 183 THR A O 1
ATOM 1460 N N . GLY A 1 184 ? 17.823 3.833 2.861 1.00 62.25 184 GLY A N 1
ATOM 1461 C CA . GLY A 1 184 ? 17.664 2.449 2.415 1.00 62.25 184 GLY A CA 1
ATOM 1462 C C . GLY A 1 184 ? 17.945 1.437 3.519 1.00 62.25 184 GLY A C 1
ATOM 1463 O O . GLY A 1 184 ? 17.177 0.498 3.683 1.00 62.25 184 GLY A O 1
ATOM 1464 N N . ASP A 1 185 ? 18.950 1.711 4.356 1.00 63.62 185 ASP A N 1
ATOM 1465 C CA . ASP A 1 185 ? 19.357 0.855 5.483 1.00 63.62 185 ASP A CA 1
ATOM 1466 C C . ASP A 1 185 ? 18.249 0.629 6.526 1.00 63.62 185 ASP A C 1
ATOM 1468 O O . ASP A 1 185 ? 18.321 -0.300 7.328 1.00 63.62 185 ASP A O 1
ATOM 1472 N N . ARG A 1 186 ? 17.230 1.499 6.556 1.00 65.12 186 ARG A N 1
ATOM 1473 C CA . ARG A 1 186 ? 16.098 1.417 7.494 1.00 65.12 186 ARG A CA 1
ATOM 1474 C C . ARG A 1 186 ? 14.871 0.727 6.907 1.00 65.12 186 ARG A C 1
ATOM 1476 O O . ARG A 1 186 ? 13.917 0.482 7.641 1.00 65.12 186 ARG A O 1
ATOM 1483 N N . LEU A 1 187 ? 14.861 0.480 5.601 1.00 69.88 187 LEU A N 1
ATOM 1484 C CA . LEU A 1 187 ? 13.742 -0.146 4.908 1.00 69.88 187 LEU A CA 1
ATOM 1485 C C . LEU A 1 187 ? 13.926 -1.663 4.860 1.00 69.88 187 LEU A C 1
ATOM 1487 O O . LEU A 1 187 ? 15.033 -2.181 4.993 1.00 69.88 187 LEU A O 1
ATOM 1491 N N . ILE A 1 188 ? 12.821 -2.379 4.646 1.00 68.06 188 ILE A N 1
ATOM 1492 C CA . ILE A 1 188 ? 12.866 -3.821 4.391 1.00 68.06 188 ILE A CA 1
ATOM 1493 C C . ILE A 1 188 ? 13.753 -4.062 3.167 1.00 68.06 188 ILE A C 1
ATOM 1495 O O . ILE A 1 188 ? 13.619 -3.385 2.141 1.00 68.06 188 ILE A O 1
ATOM 1499 N N . GLY A 1 189 ? 14.660 -5.032 3.289 1.00 80.81 189 GLY A N 1
ATOM 1500 C CA . GLY A 1 189 ? 15.621 -5.357 2.247 1.00 80.81 189 GLY A CA 1
ATOM 1501 C C . GLY A 1 189 ? 14.929 -5.639 0.905 1.00 80.81 189 GLY A C 1
ATOM 1502 O O . GLY A 1 189 ? 13.880 -6.297 0.873 1.00 80.81 189 GLY A O 1
ATOM 1503 N N . PRO A 1 190 ? 15.505 -5.195 -0.228 1.00 85.19 190 PRO A N 1
ATOM 1504 C CA . PRO A 1 190 ? 14.955 -5.486 -1.548 1.00 85.19 190 PRO A CA 1
ATOM 1505 C C . PRO A 1 190 ? 14.706 -6.973 -1.804 1.00 85.19 190 PRO A C 1
ATOM 1507 O O . PRO A 1 190 ? 13.677 -7.332 -2.362 1.00 85.19 190 PRO A O 1
ATOM 1510 N N . LYS A 1 191 ? 15.608 -7.853 -1.349 1.00 83.88 191 LYS A N 1
ATOM 1511 C CA . LYS A 1 191 ? 15.480 -9.309 -1.531 1.00 83.88 191 LYS A CA 1
ATOM 1512 C C . LYS A 1 191 ? 14.241 -9.876 -0.838 1.00 83.88 191 LYS A C 1
ATOM 1514 O O . LYS A 1 191 ? 13.521 -10.669 -1.436 1.00 83.88 191 LYS A O 1
ATOM 1519 N N . ASP A 1 192 ? 13.971 -9.445 0.390 1.00 82.06 192 ASP A N 1
ATOM 1520 C CA . ASP A 1 192 ? 12.798 -9.898 1.143 1.00 82.06 192 ASP A CA 1
ATOM 1521 C C . ASP A 1 192 ? 11.509 -9.325 0.556 1.00 82.06 192 ASP A C 1
ATOM 1523 O O . ASP A 1 192 ? 10.508 -10.031 0.447 1.00 82.06 192 ASP A O 1
ATOM 1527 N N . THR A 1 193 ? 11.557 -8.074 0.091 1.00 85.62 193 THR A N 1
ATOM 1528 C CA . THR A 1 193 ? 10.427 -7.451 -0.605 1.00 85.62 193 THR A CA 1
ATOM 1529 C C . THR A 1 193 ? 10.093 -8.192 -1.902 1.00 85.62 193 THR A C 1
ATOM 1531 O O . THR A 1 193 ? 8.926 -8.489 -2.140 1.00 85.62 193 THR A O 1
ATOM 1534 N N . LEU A 1 194 ? 11.096 -8.550 -2.714 1.00 86.56 194 LEU A N 1
ATOM 1535 C CA . LEU A 1 194 ? 10.894 -9.324 -3.944 1.00 86.56 194 LEU A CA 1
ATOM 1536 C C . LEU A 1 194 ? 10.242 -10.679 -3.644 1.00 86.56 194 LEU A C 1
ATOM 1538 O O . LEU A 1 194 ? 9.221 -11.006 -4.239 1.00 86.56 194 LEU A O 1
ATOM 1542 N N . ARG A 1 195 ? 10.786 -11.427 -2.676 1.00 81.56 195 ARG A N 1
ATOM 1543 C CA . ARG A 1 195 ? 10.237 -12.728 -2.255 1.00 81.56 195 ARG A CA 1
ATOM 1544 C C . ARG A 1 195 ? 8.786 -12.621 -1.798 1.00 81.56 195 ARG A C 1
ATOM 1546 O O . ARG A 1 195 ? 7.977 -13.493 -2.099 1.00 81.56 195 ARG A O 1
ATOM 1553 N N . TRP A 1 196 ? 8.452 -11.562 -1.064 1.00 82.69 196 TRP A N 1
ATOM 1554 C CA . TRP A 1 196 ? 7.088 -11.324 -0.609 1.00 82.69 196 TRP A CA 1
ATOM 1555 C C . TRP A 1 196 ? 6.134 -11.012 -1.768 1.00 82.69 196 TRP A C 1
ATOM 1557 O O . TRP A 1 196 ? 5.042 -11.572 -1.820 1.00 82.69 196 TRP A O 1
ATOM 1567 N N . LEU A 1 197 ? 6.550 -10.182 -2.729 1.00 83.69 197 LEU A N 1
ATOM 1568 C CA . LEU A 1 197 ? 5.753 -9.898 -3.926 1.00 83.69 197 LEU A CA 1
ATOM 1569 C C . LEU A 1 197 ? 5.533 -11.162 -4.774 1.00 83.69 197 LEU A C 1
ATOM 1571 O O . LEU A 1 197 ? 4.410 -11.419 -5.203 1.00 83.69 197 LEU A O 1
ATOM 1575 N N . GLU A 1 198 ? 6.565 -11.990 -4.943 1.00 85.81 198 GLU A N 1
ATOM 1576 C CA . GLU A 1 198 ? 6.476 -13.282 -5.639 1.00 85.81 198 GLU A CA 1
ATOM 1577 C C . GLU A 1 198 ? 5.538 -14.261 -4.931 1.00 85.81 198 GLU A C 1
ATOM 1579 O O . GLU A 1 198 ? 4.742 -14.935 -5.585 1.00 85.81 198 GLU A O 1
ATOM 1584 N N . TYR A 1 199 ? 5.568 -14.295 -3.597 1.00 81.00 199 TYR A N 1
ATOM 1585 C CA . TYR A 1 199 ? 4.617 -15.067 -2.798 1.00 81.00 199 TYR A CA 1
ATOM 1586 C C . TYR A 1 199 ? 3.164 -14.612 -3.017 1.00 81.00 199 TYR A C 1
ATOM 1588 O O . TYR A 1 199 ? 2.259 -15.443 -3.044 1.00 81.00 199 TYR A O 1
ATOM 1596 N N . LEU A 1 200 ? 2.935 -13.312 -3.238 1.00 78.31 200 LEU A N 1
ATOM 1597 C CA . LEU A 1 200 ? 1.626 -12.763 -3.615 1.00 78.31 200 LEU A CA 1
ATOM 1598 C C . LEU A 1 200 ? 1.251 -13.022 -5.090 1.00 78.31 200 LEU A C 1
ATOM 1600 O O . LEU A 1 200 ? 0.192 -12.584 -5.537 1.00 78.31 200 LEU A O 1
ATOM 1604 N N . GLY A 1 201 ? 2.094 -13.720 -5.857 1.00 83.56 201 GLY A N 1
ATOM 1605 C CA . GLY A 1 201 ? 1.874 -14.007 -7.276 1.00 83.56 201 GLY A CA 1
ATOM 1606 C C . GLY A 1 201 ? 2.250 -12.858 -8.218 1.00 83.56 201 GLY A C 1
ATOM 1607 O O . GLY A 1 201 ? 1.938 -12.916 -9.407 1.00 83.56 201 GLY A O 1
ATOM 1608 N N . LEU A 1 202 ? 2.920 -11.816 -7.717 1.00 87.75 202 LEU A N 1
ATOM 1609 C CA . LEU A 1 202 ? 3.435 -10.710 -8.524 1.00 87.75 202 LEU A CA 1
ATOM 1610 C C . LEU A 1 202 ? 4.870 -11.012 -8.967 1.00 87.75 202 LEU A C 1
ATOM 1612 O O . LEU A 1 202 ? 5.693 -11.447 -8.173 1.00 87.75 202 LEU A O 1
ATOM 1616 N N . SER A 1 203 ? 5.202 -10.737 -10.229 1.00 89.19 203 SER A N 1
ATOM 1617 C CA . SER A 1 203 ? 6.551 -10.972 -10.768 1.00 89.19 203 SER A CA 1
ATOM 1618 C C . SER A 1 203 ? 7.167 -9.670 -11.295 1.00 89.19 203 SER A C 1
ATOM 1620 O O . SER A 1 203 ? 7.178 -9.468 -12.511 1.00 89.19 203 SER A O 1
ATOM 1622 N N . PRO A 1 204 ? 7.668 -8.780 -10.414 1.00 90.12 204 PRO A N 1
ATOM 1623 C CA . PRO A 1 204 ? 8.282 -7.518 -10.822 1.00 90.12 204 PRO A CA 1
ATOM 1624 C C . PRO A 1 204 ? 9.641 -7.772 -11.500 1.00 90.12 204 PRO A C 1
ATOM 1626 O O . PRO A 1 204 ? 10.654 -8.039 -10.845 1.00 90.12 204 PRO A O 1
ATOM 1629 N N . ALA A 1 205 ? 9.650 -7.737 -12.833 1.00 92.81 205 ALA A N 1
ATOM 1630 C CA . ALA A 1 205 ? 10.784 -8.119 -13.667 1.00 92.81 205 ALA A CA 1
ATOM 1631 C C . ALA A 1 205 ? 11.982 -7.185 -13.470 1.00 92.81 205 ALA A C 1
ATOM 1633 O O . ALA A 1 205 ? 13.103 -7.661 -13.268 1.00 92.81 205 ALA A O 1
ATOM 1634 N N . TRP A 1 206 ? 11.750 -5.869 -13.462 1.00 95.06 206 TRP A N 1
ATOM 1635 C CA . TRP A 1 206 ? 12.806 -4.889 -13.236 1.00 95.06 206 TRP A CA 1
ATOM 1636 C C . TRP A 1 206 ? 13.455 -5.068 -11.866 1.00 95.06 206 TRP A C 1
ATOM 1638 O O . TRP A 1 206 ? 14.678 -5.045 -11.755 1.00 95.06 206 TRP A O 1
ATOM 1648 N N . MET A 1 207 ? 12.653 -5.281 -10.819 1.00 92.94 207 MET A N 1
ATOM 1649 C CA . MET A 1 207 ? 13.169 -5.427 -9.458 1.00 92.94 207 MET A CA 1
ATOM 1650 C C . MET A 1 207 ? 14.093 -6.641 -9.335 1.00 92.94 207 MET A C 1
ATOM 1652 O O . MET A 1 207 ? 15.148 -6.538 -8.710 1.00 92.94 207 MET A O 1
ATOM 1656 N N . ARG A 1 208 ? 13.724 -7.767 -9.959 1.00 92.00 208 ARG A N 1
ATOM 1657 C CA . ARG A 1 208 ? 14.563 -8.970 -10.002 1.00 92.00 208 ARG A CA 1
ATOM 1658 C C . ARG A 1 208 ? 15.904 -8.683 -10.681 1.00 92.00 208 ARG A C 1
ATOM 1660 O O . ARG A 1 208 ? 16.945 -8.894 -10.066 1.00 92.00 208 ARG A O 1
ATOM 1667 N N . GLN A 1 209 ? 15.879 -8.101 -11.880 1.00 93.31 209 GLN A N 1
ATOM 1668 C CA . GLN A 1 209 ? 17.097 -7.739 -12.616 1.00 93.31 209 GLN A CA 1
ATOM 1669 C C . GLN A 1 209 ? 17.967 -6.730 -11.855 1.00 93.31 209 GLN A C 1
ATOM 1671 O O . GLN A 1 209 ? 19.191 -6.830 -11.845 1.00 93.31 209 GLN A O 1
ATOM 1676 N N . TRP A 1 210 ? 17.353 -5.743 -11.204 1.00 93.62 210 TRP A N 1
ATOM 1677 C CA . TRP A 1 210 ? 18.062 -4.726 -10.429 1.00 93.62 210 TRP A CA 1
ATOM 1678 C C . TRP A 1 210 ? 18.781 -5.312 -9.206 1.00 93.62 210 TRP A C 1
ATOM 1680 O O . TRP A 1 210 ? 19.873 -4.859 -8.871 1.00 93.62 210 TRP A O 1
ATOM 1690 N N . ILE A 1 211 ? 18.198 -6.327 -8.560 1.00 89.12 211 ILE A N 1
ATOM 1691 C CA . ILE A 1 211 ? 18.818 -7.038 -7.434 1.00 89.12 211 ILE A CA 1
ATOM 1692 C C . ILE A 1 211 ? 19.933 -7.974 -7.908 1.00 89.12 211 ILE A C 1
ATOM 1694 O O . ILE A 1 211 ? 20.940 -8.088 -7.220 1.00 89.12 211 ILE A O 1
ATOM 1698 N N . GLU A 1 212 ? 19.759 -8.653 -9.043 1.00 89.12 212 GLU A N 1
ATOM 1699 C CA . GLU A 1 212 ? 20.764 -9.571 -9.603 1.00 89.12 212 GLU A CA 1
ATOM 1700 C C . GLU A 1 212 ? 22.020 -8.844 -10.100 1.00 89.12 212 GLU A C 1
ATOM 1702 O O . GLU A 1 212 ? 23.120 -9.380 -10.009 1.00 89.12 212 GLU A O 1
ATOM 1707 N N . ASN A 1 213 ? 21.866 -7.612 -10.591 1.00 84.94 213 ASN A N 1
ATOM 1708 C CA . ASN A 1 213 ? 22.963 -6.787 -11.100 1.00 84.94 213 ASN A CA 1
ATOM 1709 C C . ASN A 1 213 ? 23.712 -5.988 -10.008 1.00 84.94 213 ASN A C 1
ATOM 1711 O O . ASN A 1 213 ? 24.530 -5.129 -10.346 1.00 84.94 213 ASN A O 1
ATOM 1715 N N . ARG A 1 214 ? 23.422 -6.224 -8.722 1.00 70.38 214 ARG A N 1
ATOM 1716 C CA . ARG A 1 214 ? 24.059 -5.581 -7.558 1.00 70.38 214 ARG A CA 1
ATOM 1717 C C . ARG A 1 214 ? 24.866 -6.578 -6.739 1.00 70.38 214 ARG A C 1
ATOM 1719 O O . ARG A 1 214 ? 25.978 -6.187 -6.328 1.00 70.38 214 ARG A O 1
#

Sequence (214 aa):
MLNIKSQGLVENLIDIRNSIAHGRQVYQDKLIWPFPSFFPLSNDSLGYLPAIQALTARAISKHLKLDSWEKEWRQTIRYLPPPEDIIRSFIKNKEYSKISDSTYLSGRKSGITPSAITDLYLAGRIKFNDFEASLCGLMIRAQPSSKNADKLIMAAYLLADSTNPQLASKAQIFVTKIHDSRTGDRLIGPKDTLRWLEYLGLSPAWMRQWIENR